Protein AF-A0A8W8N6Y6-F1 (afdb_monomer_lite)

Sequ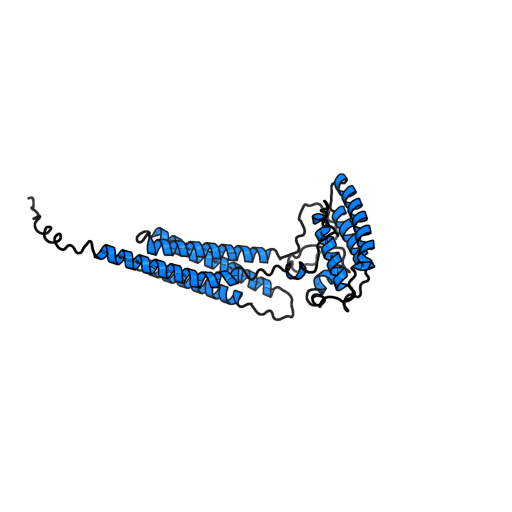ence (313 aa):
MRRKYDTSTLACFNHLGLNNELGVYSHRLYSQLFRAMVAILSIFTLPCLFPFIVVGQNCNEAIEGWVNGCSIPFGIDFFYKERFKLACNKHDHCYNCARHADFLKTRAFCDDQFKANMKKTCNQIQNPLIRGPCTMFAKLYFKAVHKLGVFFFEQKPPPYCSSTWRFQYYKRYSSAWESIVYCGNRHRKRLNHGRPYDVNSGTRADYMCIEDWFKAVQAMSILGFLVLIVAVVMTVLKLFVMKDNKPVLFAGIGTSFAGGIFILIAVAVYAAKMNDLPTNIDFDYHFAFAFSIIAMITAFAAGVVMLVGTMKE

InterPro domains:
  IPR004031 PMP-22/EMP/MP20/Claudin [PF00822] (210-305)
  IPR015141 Phospholipase A2, prokaryotic/fungal [PF09056] (69-149)
  IPR036444 Phospholipase A2 domain superfamily [G3DSA:1.20.90.10] (57-149)
  IPR036444 Phospholipase A2 domain superfamily [SSF48619] (59-149)

pLDDT: mean 70.67, std 19.6, range [29.89, 94.38]

Radius of gyration: 32.9 Å; chains: 1; bounding box: 100×45×94 Å

Organism: Magallana gigas (NCBI:txid29159)

Foldseek 3Di:
DDDDDDPDPPPPPPPPPPPVPVVVVVVVVLVVVVVVVVVVCCVVVVVLVVVLVPPPPPPCVVLCVQQVQLQDPPRDDDPCRVLLRVLSSQLSVCLQQCQQPVRVHDNVVSLVSSLVSQLVSLVPDPDPVSSVVSNVVSVVSSVVCSVCVVVVRDNDRDPVSDDDVPCVVPVVPPPDPDDPDDPDDDDDDDDDDDDDDDDDDDDDDPDDDPPVLLVVLSVLLVVLVVLLVVLVVLVVCCVRPNVPDPVSLVSSLVSLVVSLVSLVVSLVSVVVVVVVDPDPDDDDDDVSSVVSVVVSVVSVVVSVVSVVVVVVD

Secondary structure (DSSP, 8-state):
-PPPPP--SSSSSSS-TTTTHHHHHHHHHHHHHHHHHHHHHHHHHHHHHHHHHS----TTHHHHTT---SPPTT----TTHHHHHHHHHHHHHHHHHTTSTTT---HHHHHHHHHHHHHHHHHT---HHHHHHHHHHHHHHHHHHHHHTTTT--SS--GGGSSSSHHHHHHTTSS--S-----------------PPP-------------HHHHHHHHHHHHHHHHHHHHHHHHHHHHHT-TT-HHHHHHHHHHHHHHHHHHHHHHHHHHHHHHTS--SS--PPPHHHHHHHHHHHHHHHHHHHHHHHHH--

Structure (mmCIF, N/CA/C/O backbone):
data_AF-A0A8W8N6Y6-F1
#
_entry.id   AF-A0A8W8N6Y6-F1
#
loop_
_atom_site.group_PDB
_atom_site.id
_atom_site.type_symbol
_atom_site.label_atom_id
_atom_site.label_alt_id
_atom_site.label_comp_id
_atom_site.label_asym_id
_atom_site.label_entity_id
_atom_site.label_seq_id
_atom_site.pdbx_PDB_ins_code
_atom_site.Cartn_x
_atom_site.Cartn_y
_atom_site.Cartn_z
_atom_site.occupancy
_atom_site.B_iso_or_equiv
_atom_site.auth_seq_id
_atom_site.auth_comp_id
_atom_site.auth_asym_id
_atom_site.auth_atom_id
_atom_site.pdbx_PDB_model_num
ATOM 1 N N . MET A 1 1 ? -69.303 17.340 48.260 1.00 40.19 1 MET A N 1
ATOM 2 C CA . MET A 1 1 ? -68.422 16.700 49.263 1.00 40.19 1 MET A CA 1
ATOM 3 C C . MET A 1 1 ? -66.967 16.867 48.827 1.00 40.19 1 MET A C 1
ATOM 5 O O . MET A 1 1 ? -66.533 16.175 47.919 1.00 40.19 1 MET A O 1
ATOM 9 N N . ARG A 1 2 ? -66.244 17.846 49.391 1.00 36.16 2 ARG A N 1
ATOM 10 C CA . ARG A 1 2 ? -64.815 18.113 49.122 1.00 36.16 2 ARG A CA 1
ATOM 11 C C . ARG A 1 2 ? -63.993 17.575 50.293 1.00 36.16 2 ARG A C 1
ATOM 13 O O . ARG A 1 2 ? -64.204 18.020 51.416 1.00 36.16 2 ARG A O 1
ATOM 20 N N . ARG A 1 3 ? -63.080 16.636 50.034 1.00 49.34 3 ARG A N 1
ATOM 21 C CA . ARG A 1 3 ? -62.075 16.181 51.005 1.00 49.34 3 ARG A CA 1
ATOM 22 C C . ARG A 1 3 ? -60.871 17.127 50.949 1.00 49.34 3 ARG A C 1
ATOM 24 O O . ARG A 1 3 ? -60.269 17.279 49.890 1.00 49.34 3 ARG A O 1
ATOM 31 N N . LYS A 1 4 ? -60.572 17.778 52.078 1.00 49.28 4 LYS A N 1
ATOM 32 C CA . LYS A 1 4 ? -59.301 18.464 52.344 1.00 49.28 4 LYS A CA 1
ATOM 33 C C . LYS A 1 4 ? -58.211 17.399 52.505 1.00 49.28 4 LYS A C 1
ATOM 35 O O . LYS A 1 4 ? -58.431 16.433 53.229 1.00 49.28 4 LYS A O 1
ATOM 40 N N . TYR A 1 5 ? -57.078 17.580 51.834 1.00 48.28 5 TYR A N 1
ATOM 41 C CA . TYR A 1 5 ? -55.841 16.855 52.117 1.00 48.28 5 TYR A CA 1
ATOM 42 C C . TYR A 1 5 ? -54.918 17.791 52.900 1.00 48.28 5 TYR A C 1
ATOM 44 O O . TYR A 1 5 ? -54.699 18.927 52.477 1.00 48.28 5 TYR A O 1
ATOM 52 N N . ASP A 1 6 ? -54.437 17.317 54.048 1.00 44.56 6 ASP A N 1
ATOM 53 C CA . ASP A 1 6 ? -53.535 18.038 54.943 1.00 44.56 6 ASP A CA 1
ATOM 54 C C . ASP A 1 6 ? -52.125 18.147 54.350 1.00 44.56 6 ASP A C 1
ATOM 56 O O . ASP A 1 6 ? -51.424 17.161 54.126 1.00 44.56 6 ASP A O 1
ATOM 60 N N . THR A 1 7 ? -51.693 19.385 54.138 1.00 53.53 7 THR A N 1
ATOM 61 C CA . THR A 1 7 ? -50.336 19.804 53.772 1.00 53.53 7 THR A CA 1
ATOM 62 C C . THR A 1 7 ? -49.461 19.972 55.017 1.00 53.53 7 THR A C 1
ATOM 64 O O . THR A 1 7 ? -49.017 21.080 55.310 1.00 53.53 7 THR A O 1
ATOM 67 N N . SER A 1 8 ? -49.213 18.890 55.761 1.00 49.28 8 SER A N 1
ATOM 68 C CA . SER A 1 8 ? -48.434 18.967 57.017 1.00 49.28 8 SER A CA 1
ATOM 69 C C . SER A 1 8 ? -47.275 17.972 57.128 1.00 49.28 8 SER A C 1
ATOM 71 O O . SER A 1 8 ? -46.571 17.971 58.131 1.00 49.28 8 SER A O 1
ATOM 73 N N . THR A 1 9 ? -47.003 17.162 56.100 1.00 49.47 9 THR A N 1
ATOM 74 C CA . THR A 1 9 ? -45.910 16.162 56.137 1.00 49.47 9 THR A CA 1
ATOM 75 C C . THR A 1 9 ? -44.710 16.503 55.248 1.00 49.47 9 THR A C 1
ATOM 77 O O . THR A 1 9 ? -43.764 15.725 55.179 1.00 49.47 9 THR A O 1
ATOM 80 N N . LEU A 1 10 ? -44.698 17.672 54.594 1.00 47.66 10 LEU A N 1
ATOM 81 C CA . LEU A 1 10 ? -43.626 18.077 53.669 1.00 47.66 10 LEU A CA 1
ATOM 82 C C . LEU A 1 10 ? -42.589 19.050 54.268 1.00 47.66 10 LEU A C 1
ATOM 84 O O . LEU A 1 10 ? -41.820 19.653 53.527 1.00 47.66 10 LEU A O 1
ATOM 88 N N . ALA A 1 11 ? -42.559 19.225 55.594 1.00 48.31 11 ALA A N 1
ATOM 89 C CA . ALA A 1 11 ? -41.709 20.225 56.258 1.00 48.31 11 ALA A CA 1
ATOM 90 C C . ALA A 1 11 ? -40.536 19.649 57.083 1.00 48.31 11 ALA A C 1
ATOM 92 O O . ALA A 1 11 ? -39.797 20.416 57.690 1.00 48.31 11 ALA A O 1
ATOM 93 N N . CYS A 1 12 ? -40.314 18.328 57.099 1.00 42.25 12 CYS A N 1
ATOM 94 C CA . CYS A 1 12 ? -39.231 17.708 57.889 1.00 42.25 12 CYS A CA 1
ATOM 95 C C . CYS A 1 12 ? -38.023 17.205 57.079 1.00 42.25 12 CYS A C 1
ATOM 97 O O . CYS A 1 12 ? -37.151 16.555 57.644 1.00 42.25 12 CYS A O 1
ATOM 99 N N . PHE A 1 13 ? -37.917 17.524 55.785 1.00 44.78 13 PHE A N 1
ATOM 100 C CA . PHE A 1 13 ? -36.797 17.062 54.945 1.00 44.78 13 PHE A CA 1
ATOM 101 C C . PHE A 1 13 ? -35.834 18.162 54.469 1.00 44.78 13 PHE A C 1
ATOM 103 O O . PHE A 1 13 ? -34.974 17.894 53.638 1.00 44.78 13 PHE A O 1
ATOM 110 N N . ASN A 1 14 ? -35.929 19.383 55.009 1.00 44.84 14 ASN A N 1
ATOM 111 C CA . ASN A 1 14 ? -35.091 20.519 54.589 1.00 44.84 14 ASN A CA 1
ATOM 112 C C . ASN A 1 14 ? -34.005 20.940 55.598 1.00 44.84 14 ASN A C 1
ATOM 114 O O . ASN A 1 14 ? -33.385 21.980 55.402 1.00 44.84 14 ASN A O 1
ATOM 118 N N . HIS A 1 15 ? -33.738 20.160 56.654 1.00 45.19 15 HIS A N 1
ATOM 119 C CA . HIS A 1 15 ? -32.805 20.578 57.717 1.00 45.19 15 HIS A CA 1
ATOM 120 C C . HIS A 1 15 ? -31.549 19.711 57.905 1.00 45.19 15 HIS A C 1
ATOM 122 O O . HIS A 1 15 ? -30.744 19.982 58.794 1.00 45.19 15 HIS A O 1
ATOM 128 N N . LEU A 1 16 ? -31.331 18.713 57.046 1.00 45.78 16 LEU A N 1
ATOM 129 C CA . LEU A 1 16 ? -30.072 17.970 56.987 1.00 45.78 16 LEU A CA 1
ATOM 130 C C . LEU A 1 16 ? -29.284 18.472 55.776 1.00 45.78 16 LEU A C 1
ATOM 132 O O . LEU A 1 16 ? -29.557 18.079 54.645 1.00 45.78 16 LEU A O 1
ATOM 136 N N . GLY A 1 17 ? -28.320 19.365 56.013 1.00 47.69 17 GLY A N 1
ATOM 137 C CA . GLY A 1 17 ? -27.377 19.912 55.026 1.00 47.69 17 GLY A CA 1
ATOM 138 C C . GLY A 1 17 ? -26.407 18.877 54.435 1.00 47.69 17 GLY A C 1
ATOM 139 O O . GLY A 1 17 ? -25.219 19.139 54.320 1.00 47.69 17 GLY A O 1
ATOM 140 N N . LEU A 1 18 ? -26.907 17.697 54.069 1.00 49.12 18 LEU A N 1
ATOM 141 C CA . LEU A 1 18 ? -26.171 16.574 53.485 1.00 49.12 18 LEU A CA 1
ATOM 142 C C . LEU A 1 18 ? -26.185 16.578 51.947 1.00 49.12 18 LEU A C 1
ATOM 144 O O . LEU A 1 18 ? -25.427 15.838 51.326 1.00 49.12 18 LEU A O 1
ATOM 148 N N . ASN A 1 19 ? -26.986 17.438 51.311 1.00 47.91 19 ASN A N 1
ATOM 149 C CA . ASN A 1 19 ? -27.121 17.450 49.849 1.00 47.91 19 ASN A CA 1
ATOM 150 C C . ASN A 1 19 ? -25.963 18.154 49.114 1.00 47.91 19 ASN A C 1
ATOM 152 O O . ASN A 1 19 ? -25.763 17.899 47.929 1.00 47.91 19 ASN A O 1
ATOM 156 N N . ASN A 1 20 ? -25.163 18.985 49.795 1.00 48.94 20 ASN A N 1
ATOM 157 C CA . ASN A 1 20 ? -24.062 19.718 49.151 1.00 48.94 20 ASN A CA 1
ATOM 158 C C . ASN A 1 20 ? -22.704 18.996 49.223 1.00 48.94 20 ASN A C 1
ATOM 160 O O . ASN A 1 20 ? -21.854 19.219 48.366 1.00 48.94 20 ASN A O 1
ATOM 164 N N . GLU A 1 21 ? -22.496 18.090 50.182 1.00 45.91 21 GLU A N 1
ATOM 165 C CA . GLU A 1 21 ? -21.211 17.384 50.340 1.00 45.91 21 GLU A CA 1
ATOM 166 C C . GLU A 1 21 ? -21.103 16.131 49.450 1.00 45.91 21 GLU A C 1
ATOM 168 O O . GLU A 1 21 ? -20.031 15.820 48.923 1.00 45.91 21 GLU A O 1
ATOM 173 N N . LEU A 1 22 ? -22.224 15.450 49.182 1.00 47.88 22 LEU A N 1
ATOM 174 C CA . LEU A 1 22 ? -22.277 14.284 48.287 1.00 47.88 22 LEU A CA 1
ATOM 175 C C . LEU A 1 22 ? -21.961 14.638 46.820 1.00 47.88 22 LEU A C 1
ATOM 177 O O . LEU A 1 22 ? -21.329 13.848 46.113 1.00 47.88 22 LEU A O 1
ATOM 181 N N . GLY A 1 23 ? -22.318 15.846 46.369 1.00 50.91 23 GLY A N 1
ATOM 182 C CA . GLY A 1 23 ? -22.003 16.323 45.016 1.00 50.91 23 GLY A CA 1
ATOM 183 C C . GLY A 1 23 ? -20.504 16.559 44.782 1.00 50.91 23 GLY A C 1
ATOM 184 O O . GLY A 1 23 ? -19.982 16.257 43.707 1.00 50.91 23 GLY A O 1
ATOM 185 N N . VAL A 1 24 ? -19.782 17.032 45.803 1.00 55.38 24 VAL A N 1
ATOM 186 C CA . VAL A 1 24 ? -18.348 17.364 45.704 1.00 55.38 24 VAL A CA 1
ATOM 187 C C . VAL A 1 24 ? -17.474 16.104 45.706 1.00 55.38 24 VAL A C 1
ATOM 189 O O . VAL A 1 24 ? -16.508 16.020 44.938 1.00 55.38 24 VAL A O 1
ATOM 192 N N . TYR A 1 25 ? -17.838 15.086 46.494 1.00 51.62 25 TYR A N 1
ATOM 193 C CA . TYR A 1 25 ? -17.157 13.786 46.477 1.00 51.62 25 TYR A CA 1
ATOM 194 C C . TYR A 1 25 ? -17.367 13.034 45.160 1.00 51.62 25 TYR A C 1
ATOM 196 O O . TYR A 1 25 ? -16.405 12.488 44.611 1.00 51.62 25 TYR A O 1
ATOM 204 N N . SER A 1 26 ? -18.582 13.081 44.603 1.00 55.56 26 SER A N 1
ATOM 205 C CA . SER A 1 26 ? -18.872 12.500 43.289 1.00 55.56 26 SER A CA 1
ATOM 206 C C . SER A 1 26 ? -17.988 13.120 42.205 1.00 55.56 26 SER A C 1
ATOM 208 O O . SER A 1 26 ? -17.377 12.394 41.431 1.00 55.56 26 SER A O 1
ATOM 210 N N . HIS A 1 27 ? -17.828 14.447 42.183 1.00 58.56 27 HIS A N 1
ATOM 211 C CA . HIS A 1 27 ? -17.051 15.132 41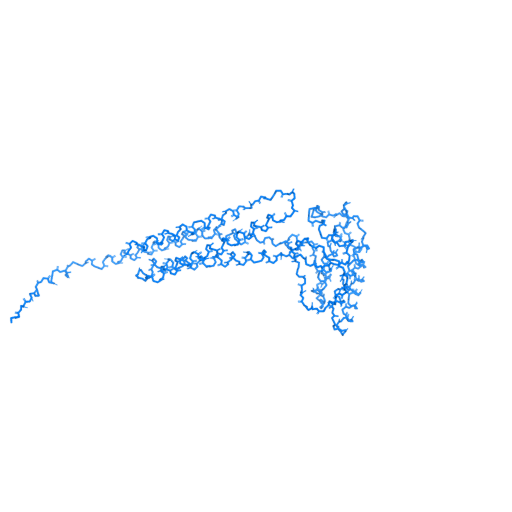.144 1.00 58.56 27 HIS A CA 1
ATOM 212 C C . HIS A 1 27 ? -15.538 14.834 41.205 1.00 58.56 27 HIS A C 1
ATOM 214 O O . HIS A 1 27 ? -14.891 14.660 40.168 1.00 58.56 27 HIS A O 1
ATOM 220 N N . ARG A 1 28 ? -14.947 14.728 42.408 1.00 63.91 28 ARG A N 1
ATOM 221 C CA . ARG A 1 28 ? -13.525 14.351 42.559 1.00 63.91 28 ARG A CA 1
ATOM 222 C C . ARG A 1 28 ? -13.267 12.896 42.190 1.00 63.91 28 ARG A C 1
ATOM 224 O O . ARG A 1 28 ? -12.280 12.624 41.509 1.00 63.91 28 ARG A O 1
ATOM 231 N N . LEU A 1 29 ? -14.151 11.983 42.590 1.00 64.94 29 LEU A N 1
ATOM 232 C CA . LEU A 1 29 ? -14.036 10.571 42.231 1.00 64.94 29 LEU A CA 1
ATOM 233 C C . LEU A 1 29 ? -14.184 10.377 40.714 1.00 64.94 29 LEU A C 1
ATOM 235 O O . LEU A 1 29 ? -13.424 9.626 40.107 1.00 64.94 29 LEU A O 1
ATOM 239 N N . TYR A 1 30 ? -15.087 11.134 40.087 1.00 61.78 30 TYR A N 1
ATOM 240 C CA . TYR A 1 30 ? -15.292 11.128 38.640 1.00 61.78 30 TYR A CA 1
ATOM 241 C C . TYR A 1 30 ? -14.079 11.637 37.863 1.00 61.78 30 TYR A C 1
ATOM 243 O O . TYR A 1 30 ? -13.664 11.023 36.885 1.00 61.78 30 TYR A O 1
ATOM 251 N N . SER A 1 31 ? -13.462 12.725 38.328 1.00 71.69 31 SER A N 1
ATOM 252 C CA . SER A 1 31 ? -12.242 13.277 37.729 1.00 71.69 31 SER A CA 1
ATOM 253 C C . SER A 1 31 ? -11.064 12.298 37.813 1.00 71.69 31 SER A C 1
ATOM 255 O O . SER A 1 31 ? -10.320 12.132 36.845 1.00 71.69 31 SER A O 1
ATOM 257 N N . GLN A 1 32 ? -10.924 11.588 38.938 1.00 71.12 32 GLN A N 1
ATOM 258 C CA . GLN A 1 32 ? -9.884 10.570 39.113 1.00 71.12 32 GLN A CA 1
ATOM 259 C C . GLN A 1 32 ? -10.133 9.333 38.236 1.00 71.12 32 GLN A C 1
ATOM 261 O O . GLN A 1 32 ? -9.208 8.854 37.583 1.00 71.12 32 GLN A O 1
ATOM 266 N N . LEU A 1 33 ? -11.380 8.859 38.145 1.00 67.69 33 LEU A N 1
ATOM 267 C CA . LEU A 1 33 ? -11.753 7.741 37.271 1.00 67.69 33 LEU A CA 1
ATOM 268 C C . LEU A 1 33 ? -11.618 8.092 35.785 1.00 67.69 33 LEU A C 1
ATOM 270 O O . LEU A 1 33 ? -11.141 7.269 35.009 1.00 67.69 33 LEU A O 1
ATOM 274 N N . PHE A 1 34 ? -11.958 9.320 35.389 1.00 67.25 34 PHE A N 1
ATOM 275 C CA . PHE A 1 34 ? -11.765 9.810 34.025 1.00 67.25 34 PHE A CA 1
ATOM 276 C C . PHE A 1 34 ? -10.278 9.860 33.655 1.00 67.25 34 PHE A C 1
ATOM 278 O O . PHE A 1 34 ? -9.886 9.364 32.602 1.00 67.25 34 PHE A O 1
ATOM 285 N N . ARG A 1 35 ? -9.422 10.376 34.548 1.00 71.00 35 ARG A N 1
ATOM 286 C CA . ARG A 1 35 ? -7.962 10.373 34.351 1.00 71.00 35 ARG A CA 1
ATOM 287 C C . ARG A 1 35 ? -7.391 8.958 34.277 1.00 71.00 35 ARG A C 1
ATOM 289 O O . ARG A 1 35 ? -6.565 8.696 33.408 1.00 71.00 35 ARG A O 1
ATOM 296 N N . ALA A 1 36 ? -7.861 8.043 35.126 1.00 67.88 36 ALA A N 1
ATOM 297 C CA . ALA A 1 36 ? -7.450 6.642 35.097 1.00 67.88 36 ALA A CA 1
ATOM 298 C C . ALA A 1 36 ? -7.905 5.935 33.810 1.00 67.88 36 ALA A C 1
ATOM 300 O O . ALA A 1 36 ? -7.112 5.233 33.196 1.00 67.88 36 ALA A O 1
ATOM 301 N N . MET A 1 37 ? -9.136 6.160 33.343 1.00 63.41 37 MET A N 1
ATOM 302 C CA . MET A 1 37 ? -9.628 5.586 32.085 1.00 63.41 37 MET A CA 1
ATOM 303 C C . MET A 1 37 ? -8.924 6.158 30.858 1.00 63.41 37 MET A C 1
ATOM 305 O O . MET A 1 37 ? -8.601 5.387 29.964 1.00 63.41 37 MET A O 1
ATOM 309 N N . VAL A 1 38 ? -8.655 7.467 30.801 1.00 66.62 38 VAL A N 1
ATOM 310 C CA . VAL A 1 38 ? -7.872 8.075 29.709 1.00 66.62 38 VAL A CA 1
ATOM 311 C C . VAL A 1 38 ? -6.443 7.531 29.712 1.00 66.62 38 VAL A C 1
ATOM 313 O O . VAL A 1 38 ? -5.916 7.206 28.650 1.00 66.62 38 VAL A O 1
ATOM 316 N N . ALA A 1 39 ? -5.843 7.343 30.891 1.00 64.00 39 ALA A N 1
ATOM 317 C CA . ALA A 1 39 ? -4.547 6.688 31.020 1.00 64.00 39 ALA A CA 1
ATOM 318 C C . ALA A 1 39 ? -4.603 5.227 30.536 1.00 64.00 39 ALA A C 1
ATOM 320 O O . ALA A 1 39 ? -3.786 4.839 29.710 1.00 64.00 39 ALA A O 1
ATOM 321 N N . ILE A 1 40 ? -5.603 4.439 30.938 1.00 64.56 40 ILE A N 1
ATOM 322 C CA . ILE A 1 40 ? -5.783 3.045 30.493 1.00 64.56 40 ILE A CA 1
ATOM 323 C C . ILE A 1 40 ? -6.030 2.979 28.976 1.00 64.56 40 ILE A C 1
ATOM 325 O O . ILE A 1 40 ? -5.355 2.224 28.284 1.00 64.56 40 ILE A O 1
ATOM 329 N N . LEU A 1 41 ? -6.915 3.813 28.423 1.00 58.72 41 LEU A N 1
ATOM 330 C CA . LEU A 1 41 ? -7.133 3.926 26.977 1.00 58.72 41 LEU A CA 1
ATOM 331 C C . LEU A 1 41 ? -5.843 4.302 26.252 1.00 58.72 41 LEU A C 1
ATOM 333 O O . LEU A 1 41 ? -5.548 3.686 25.238 1.00 58.72 41 LEU A O 1
ATOM 337 N N . SER A 1 42 ? -5.036 5.230 26.770 1.00 59.94 42 SER A N 1
ATOM 338 C CA . SER A 1 42 ? -3.738 5.568 26.171 1.00 59.94 42 SER A CA 1
ATOM 339 C C . SER A 1 42 ? -2.736 4.408 26.247 1.00 59.94 42 SER A C 1
ATOM 341 O O . SER A 1 42 ? -2.067 4.125 25.259 1.00 59.94 42 SER A O 1
ATOM 343 N N . ILE A 1 43 ? -2.707 3.662 27.356 1.00 63.22 43 ILE A N 1
ATOM 344 C CA . ILE A 1 43 ? -1.823 2.506 27.561 1.00 63.22 43 ILE A CA 1
ATOM 345 C C . ILE A 1 43 ? -2.216 1.323 26.664 1.00 63.22 43 ILE A C 1
ATOM 347 O O . ILE A 1 43 ? -1.333 0.587 26.245 1.00 63.22 43 ILE A O 1
ATOM 351 N N . PHE A 1 44 ? -3.499 1.140 26.329 1.00 57.41 44 PHE A N 1
ATOM 352 C CA . PHE A 1 44 ? -3.960 0.049 25.455 1.00 57.41 44 PHE A CA 1
ATOM 353 C C . PHE A 1 44 ? -4.061 0.437 23.970 1.00 57.41 44 PHE A C 1
ATOM 355 O O . PHE A 1 44 ? -3.843 -0.412 23.105 1.00 57.41 44 PHE A O 1
ATOM 362 N N . THR A 1 45 ? -4.341 1.703 23.640 1.00 56.31 45 THR A N 1
ATOM 363 C CA . THR A 1 45 ? -4.416 2.168 22.241 1.00 56.31 45 THR A CA 1
ATOM 364 C C . THR A 1 45 ? -3.045 2.443 21.633 1.00 56.31 45 THR A C 1
ATOM 366 O O . THR A 1 45 ? -2.851 2.120 20.465 1.00 56.31 45 THR A O 1
ATOM 369 N N . LEU A 1 46 ? -2.070 2.954 22.395 1.00 54.19 46 LEU A N 1
ATOM 370 C CA . LEU A 1 46 ? -0.727 3.245 21.870 1.00 54.19 46 LEU A CA 1
ATOM 371 C C . LEU A 1 46 ? 0.042 1.992 21.397 1.00 54.19 46 LEU A C 1
ATOM 373 O O . LEU A 1 46 ? 0.603 2.047 20.303 1.00 54.19 46 LEU A O 1
ATOM 377 N N . PRO A 1 47 ? 0.032 0.846 22.111 1.00 55.19 47 PRO A N 1
ATOM 378 C CA . PRO A 1 47 ? 0.674 -0.376 21.633 1.00 55.19 47 PRO A CA 1
ATOM 379 C C . PRO A 1 47 ? -0.143 -1.122 20.572 1.00 55.19 47 PRO A C 1
ATOM 381 O O . PRO A 1 47 ? 0.449 -1.880 19.817 1.00 55.19 47 PRO A O 1
ATOM 384 N N . CYS A 1 48 ? -1.468 -0.925 20.480 1.00 51.09 48 CYS A N 1
ATOM 385 C CA . CYS A 1 48 ? -2.308 -1.557 19.446 1.00 51.09 48 CYS A CA 1
ATOM 386 C C . CYS A 1 48 ? -2.344 -0.769 18.124 1.00 51.09 48 CYS A C 1
ATOM 388 O O . CYS A 1 48 ? -2.502 -1.365 17.060 1.00 51.09 48 CYS A O 1
ATOM 390 N N . LEU A 1 49 ? -2.152 0.554 18.165 1.00 50.38 49 LEU A N 1
ATOM 391 C CA . LEU A 1 49 ? -1.950 1.395 16.978 1.00 50.38 49 LEU A CA 1
ATOM 392 C C . LEU A 1 49 ? -0.578 1.165 16.331 1.00 50.38 49 LEU A C 1
ATOM 394 O O . LEU A 1 49 ? -0.444 1.277 15.113 1.00 50.38 49 LEU A O 1
ATOM 398 N N . PHE A 1 50 ? 0.432 0.809 17.130 1.00 48.38 50 PHE A N 1
ATOM 399 C CA . PHE A 1 50 ? 1.801 0.611 16.655 1.00 48.38 50 PHE A CA 1
ATOM 400 C C . PHE A 1 50 ? 1.959 -0.521 15.614 1.00 48.38 50 PHE A C 1
ATOM 402 O O . PHE A 1 50 ? 2.601 -0.278 14.594 1.00 48.38 50 PHE A O 1
ATOM 409 N N . PRO A 1 51 ? 1.350 -1.718 15.755 1.00 50.19 51 PRO A N 1
ATOM 410 C CA . PRO A 1 51 ? 1.439 -2.755 14.726 1.00 50.19 51 PRO A CA 1
ATOM 411 C C . PRO A 1 51 ? 0.535 -2.497 13.511 1.00 50.19 51 PRO A C 1
ATOM 413 O O . PRO A 1 51 ? 0.827 -3.018 12.439 1.00 50.19 51 PRO A O 1
ATOM 416 N N . PHE A 1 52 ? -0.527 -1.684 13.623 1.00 48.28 52 PHE A N 1
ATOM 417 C CA . PHE A 1 52 ? -1.387 -1.361 12.471 1.00 48.28 52 PHE A CA 1
ATOM 418 C C . PHE A 1 52 ? -0.752 -0.352 11.506 1.00 48.28 52 PHE A C 1
ATOM 420 O O . PHE A 1 52 ? -1.042 -0.388 10.311 1.00 48.28 52 PHE A O 1
ATOM 427 N N . ILE A 1 53 ? 0.143 0.515 11.991 1.00 48.91 53 ILE A N 1
ATOM 428 C CA . ILE A 1 53 ? 0.936 1.404 11.126 1.00 48.91 53 ILE A CA 1
ATOM 429 C C . ILE A 1 53 ? 2.129 0.645 10.508 1.00 48.91 53 ILE A C 1
ATOM 431 O O . ILE A 1 53 ? 2.606 1.016 9.439 1.00 48.91 53 ILE A O 1
ATOM 435 N N . VAL A 1 54 ? 2.565 -0.468 11.112 1.00 44.94 54 VAL A N 1
ATOM 436 C CA . VAL A 1 54 ? 3.764 -1.216 10.699 1.00 44.94 54 VAL A CA 1
ATOM 437 C C . VAL A 1 54 ? 3.421 -2.610 10.160 1.00 44.94 54 VAL A C 1
ATOM 439 O O . VAL A 1 54 ? 3.977 -3.589 10.620 1.00 44.94 54 VAL A O 1
ATOM 442 N N . VAL A 1 55 ? 2.537 -2.730 9.163 1.00 45.84 55 VAL A N 1
ATOM 443 C CA . VAL A 1 55 ? 2.666 -3.769 8.108 1.00 45.84 55 VAL A CA 1
ATOM 444 C C . VAL A 1 55 ? 2.049 -3.247 6.807 1.00 45.84 55 VAL A C 1
ATOM 446 O O . VAL A 1 55 ? 1.147 -3.820 6.205 1.00 45.84 55 VAL A O 1
ATOM 449 N N . GLY A 1 56 ? 2.546 -2.105 6.363 1.00 38.69 56 GLY A N 1
ATOM 450 C CA . GLY A 1 56 ? 2.617 -1.803 4.946 1.00 38.69 56 GLY A CA 1
ATOM 451 C C . GLY A 1 56 ? 4.086 -1.679 4.603 1.00 38.69 56 GLY A C 1
ATOM 452 O O . GLY A 1 56 ? 4.523 -0.577 4.299 1.00 38.69 56 GLY A O 1
ATOM 453 N N . GLN A 1 57 ? 4.866 -2.766 4.703 1.00 40.56 57 GLN A N 1
ATOM 454 C CA . GLN A 1 57 ? 6.139 -2.805 3.986 1.00 40.56 57 GLN A CA 1
ATOM 455 C C . GLN A 1 57 ? 5.774 -2.706 2.510 1.00 40.56 57 GLN A C 1
ATOM 457 O O . GLN A 1 57 ? 5.473 -3.694 1.839 1.00 40.56 57 GLN A O 1
ATOM 462 N N . ASN A 1 58 ? 5.708 -1.469 2.026 1.00 40.22 58 ASN A N 1
ATOM 463 C CA . ASN A 1 58 ? 5.633 -1.188 0.618 1.00 40.22 58 ASN A CA 1
ATOM 464 C C . ASN A 1 58 ? 6.814 -1.937 0.014 1.00 40.22 58 ASN A C 1
ATOM 466 O O . ASN A 1 58 ? 7.961 -1.692 0.384 1.00 40.22 58 ASN A O 1
ATOM 470 N N . CYS A 1 59 ? 6.552 -2.818 -0.949 1.00 42.97 59 CYS A N 1
ATOM 471 C CA . CYS A 1 59 ? 7.593 -3.515 -1.707 1.00 42.97 59 CYS A CA 1
ATOM 472 C C . CYS A 1 59 ? 8.575 -2.551 -2.415 1.00 42.97 59 CYS A C 1
ATOM 474 O O . CYS A 1 59 ? 9.513 -2.994 -3.068 1.00 42.97 59 CYS A O 1
ATOM 476 N N . ASN A 1 60 ? 8.352 -1.239 -2.294 1.00 45.66 60 ASN A N 1
ATOM 477 C CA . ASN A 1 60 ? 9.203 -0.169 -2.778 1.00 45.66 60 ASN A CA 1
ATOM 478 C C . ASN A 1 60 ? 10.377 0.145 -1.837 1.00 45.66 60 ASN A C 1
ATOM 480 O O . ASN A 1 60 ? 11.428 0.509 -2.348 1.00 45.66 60 ASN A O 1
ATOM 484 N N . GLU A 1 61 ? 10.279 -0.044 -0.515 1.00 42.44 61 GLU A N 1
ATOM 485 C CA . GLU A 1 61 ? 11.369 0.367 0.398 1.00 42.44 61 GLU A CA 1
ATOM 486 C C . GLU A 1 61 ? 12.638 -0.480 0.224 1.00 42.44 61 GLU A C 1
ATOM 488 O O . GLU A 1 61 ? 13.749 0.040 0.267 1.00 42.44 61 GLU A O 1
ATOM 493 N N . ALA A 1 62 ? 12.500 -1.774 -0.088 1.00 44.72 62 ALA A N 1
ATOM 494 C CA . ALA A 1 62 ? 13.653 -2.619 -0.412 1.00 44.72 62 ALA A CA 1
ATOM 495 C C . ALA A 1 62 ? 14.278 -2.298 -1.788 1.00 44.72 62 ALA A C 1
ATOM 497 O O . ALA A 1 62 ? 15.388 -2.745 -2.076 1.00 44.72 62 ALA A O 1
ATOM 498 N N . ILE A 1 63 ? 13.581 -1.541 -2.645 1.00 50.84 63 ILE A N 1
ATOM 499 C CA . ILE A 1 63 ? 14.014 -1.183 -4.006 1.00 50.84 63 ILE A CA 1
ATOM 500 C C . ILE A 1 63 ? 14.555 0.258 -4.058 1.00 50.84 63 ILE A C 1
ATOM 502 O O . ILE A 1 63 ? 15.459 0.530 -4.848 1.00 50.84 63 ILE A O 1
ATOM 506 N N . GLU A 1 64 ? 14.067 1.162 -3.202 1.00 49.28 64 GLU A N 1
ATOM 507 C CA . GLU A 1 64 ? 14.418 2.593 -3.203 1.00 49.28 64 GLU A CA 1
ATOM 508 C C . GLU A 1 64 ? 15.907 2.871 -2.958 1.00 49.28 64 GLU A C 1
ATOM 510 O O . GLU A 1 64 ? 16.433 3.845 -3.487 1.00 49.28 64 GLU A O 1
ATOM 515 N N . GLY A 1 65 ? 16.619 1.992 -2.247 1.00 56.06 65 GLY A N 1
ATOM 516 C CA . GLY A 1 65 ? 18.071 2.120 -2.061 1.00 56.06 65 GLY A CA 1
ATOM 517 C C . GLY A 1 65 ? 18.926 1.664 -3.252 1.00 56.06 65 GLY A C 1
ATOM 518 O O . GLY A 1 65 ? 20.121 1.943 -3.282 1.00 56.06 65 GLY A O 1
ATOM 519 N N . TRP A 1 66 ? 18.348 0.943 -4.219 1.00 58.78 66 TRP A N 1
ATOM 520 C CA . TRP A 1 66 ? 19.101 0.242 -5.276 1.00 58.78 66 TRP A CA 1
ATOM 521 C C . TRP A 1 66 ? 18.681 0.617 -6.694 1.00 58.78 66 TRP A C 1
ATOM 523 O O . TRP A 1 66 ? 19.314 0.198 -7.667 1.00 58.78 66 TRP A O 1
ATOM 533 N N . VAL A 1 67 ? 17.605 1.386 -6.812 1.00 67.38 67 VAL A N 1
ATOM 534 C CA . VAL A 1 67 ? 17.098 1.921 -8.065 1.00 67.38 67 VAL A CA 1
ATOM 535 C C . VAL A 1 67 ? 17.061 3.430 -7.920 1.00 67.38 67 VAL A C 1
ATOM 537 O O . VAL A 1 67 ? 16.213 3.982 -7.225 1.00 67.38 67 VAL A O 1
ATOM 540 N N . ASN A 1 68 ? 17.983 4.104 -8.600 1.00 67.75 68 ASN A N 1
ATOM 541 C CA . ASN A 1 68 ? 18.165 5.544 -8.457 1.00 67.75 68 ASN A CA 1
ATOM 542 C C . ASN A 1 68 ? 17.177 6.339 -9.316 1.00 67.75 68 ASN A C 1
ATOM 544 O O . ASN A 1 68 ? 17.204 7.566 -9.291 1.00 67.75 68 ASN A O 1
ATOM 548 N N . GLY A 1 69 ? 16.318 5.670 -10.091 1.00 66.75 69 GLY A N 1
ATOM 549 C CA . GLY A 1 69 ? 15.176 6.273 -10.771 1.00 66.75 69 GLY A CA 1
ATOM 550 C C . GLY A 1 69 ? 15.556 7.448 -11.666 1.00 66.75 69 GLY A C 1
ATOM 551 O O . GLY A 1 69 ? 15.420 8.600 -11.278 1.00 66.75 69 GLY A O 1
ATOM 552 N N . CYS A 1 70 ? 16.0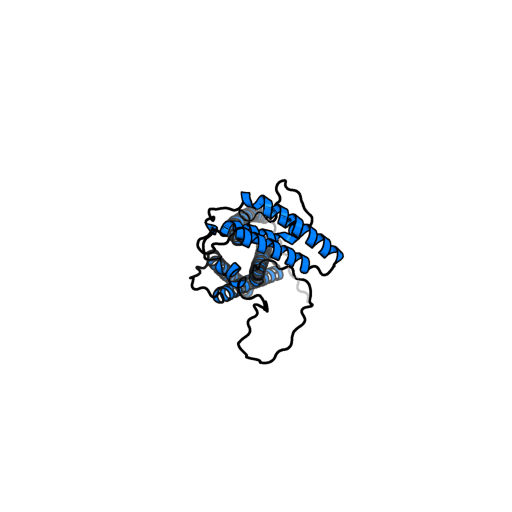21 7.168 -12.886 1.00 76.25 70 CYS A N 1
ATOM 553 C CA . CYS A 1 70 ? 16.444 8.163 -13.890 1.00 76.25 70 CYS A CA 1
ATOM 554 C C . CYS A 1 70 ? 17.316 9.319 -13.351 1.00 76.25 70 CYS A C 1
ATOM 556 O O . CYS A 1 70 ? 17.318 10.410 -13.933 1.00 76.25 70 CYS A O 1
ATOM 558 N N . SER A 1 71 ? 18.026 9.133 -12.237 1.00 72.50 71 SER A N 1
ATOM 559 C CA . SER A 1 71 ? 18.826 10.204 -11.653 1.00 72.50 71 SER A CA 1
ATOM 560 C C . SER A 1 71 ? 20.016 10.503 -12.554 1.00 72.50 71 SER A C 1
ATOM 562 O O . SER A 1 71 ? 20.802 9.623 -12.895 1.00 72.50 71 SER A O 1
ATOM 564 N N . ILE A 1 72 ? 20.120 11.762 -12.974 1.00 67.25 72 ILE A N 1
ATOM 565 C CA . ILE A 1 72 ? 21.264 12.268 -13.728 1.00 67.25 72 ILE A CA 1
ATOM 566 C C . ILE A 1 72 ? 22.285 12.777 -12.704 1.00 67.25 72 ILE A C 1
ATOM 568 O O . ILE A 1 72 ? 21.877 13.415 -11.723 1.00 67.25 72 ILE A O 1
ATOM 572 N N . PRO A 1 73 ? 23.597 12.556 -12.908 1.00 56.03 73 PRO A N 1
ATOM 573 C CA . PRO A 1 73 ? 24.606 13.304 -12.165 1.00 56.03 73 PRO A CA 1
ATOM 574 C C . PRO A 1 73 ? 24.297 14.813 -12.231 1.00 56.03 73 PRO A C 1
ATOM 576 O O . PRO A 1 73 ? 23.831 15.306 -13.256 1.00 56.03 73 PRO A O 1
ATOM 579 N N . PHE A 1 74 ? 24.535 15.536 -11.132 1.00 56.09 74 PHE A N 1
ATOM 580 C CA . PHE A 1 74 ? 24.258 16.978 -10.966 1.00 56.09 74 PHE A CA 1
ATOM 581 C C . PHE A 1 74 ? 22.798 17.391 -10.721 1.00 56.09 74 PHE A C 1
ATOM 583 O O . PHE A 1 74 ? 22.515 18.585 -10.692 1.00 56.09 74 PHE A O 1
ATOM 590 N N . GLY A 1 75 ? 21.870 16.450 -10.503 1.00 60.41 75 GLY A N 1
ATOM 591 C CA . GLY A 1 75 ? 20.529 16.776 -9.989 1.00 60.41 75 GLY A CA 1
ATOM 592 C C . GLY A 1 75 ? 19.676 17.649 -10.917 1.00 60.41 75 GLY A C 1
ATOM 593 O O . GLY A 1 75 ? 18.723 18.277 -10.466 1.00 60.41 75 GLY A O 1
ATOM 594 N N . ILE A 1 76 ? 20.014 17.697 -12.206 1.00 68.19 76 ILE A N 1
ATOM 595 C CA . ILE A 1 76 ? 19.294 18.498 -13.194 1.00 68.19 76 ILE A CA 1
ATOM 596 C C . ILE A 1 76 ? 17.924 17.858 -13.416 1.00 68.19 76 ILE A C 1
ATOM 598 O O . ILE A 1 76 ? 17.829 16.716 -13.879 1.00 68.19 76 ILE A O 1
ATOM 602 N N . ASP A 1 77 ? 16.864 18.591 -13.083 1.00 64.25 77 ASP A N 1
ATOM 603 C CA . ASP A 1 77 ? 15.508 18.148 -13.365 1.00 64.25 77 ASP A CA 1
ATOM 604 C C . ASP A 1 77 ? 15.234 18.256 -14.868 1.00 64.25 77 ASP A C 1
ATOM 606 O O . ASP A 1 77 ? 15.500 19.279 -15.503 1.00 64.25 77 ASP A O 1
ATOM 610 N N . PHE A 1 78 ? 14.742 17.173 -15.463 1.00 72.06 78 PHE A N 1
ATOM 611 C CA . PHE A 1 78 ? 14.438 17.124 -16.887 1.00 72.06 78 PHE A CA 1
ATOM 612 C C . PHE A 1 78 ? 12.991 16.689 -17.083 1.00 72.06 78 PHE A C 1
ATOM 614 O O . PHE A 1 78 ? 12.523 15.723 -16.485 1.00 72.06 78 PHE A O 1
ATOM 621 N N . PHE A 1 79 ? 12.292 17.362 -17.996 1.00 77.25 79 PHE A N 1
ATOM 622 C CA . PHE A 1 79 ? 10.839 17.261 -18.194 1.00 77.25 79 PHE A CA 1
ATOM 623 C C . PHE A 1 79 ? 10.284 15.849 -18.468 1.00 77.25 79 PHE A C 1
ATOM 625 O O . PHE A 1 79 ? 9.077 15.634 -18.401 1.00 77.25 79 PHE A O 1
ATOM 632 N N . TYR A 1 80 ? 11.139 14.872 -18.785 1.00 76.56 80 TYR A N 1
ATOM 633 C CA . TYR A 1 80 ? 10.742 13.489 -19.064 1.00 76.56 80 TYR A CA 1
ATOM 634 C C . TYR A 1 80 ? 11.118 12.494 -17.957 1.00 76.56 80 TYR A C 1
ATOM 636 O O . TYR A 1 80 ? 10.923 11.292 -18.150 1.00 76.56 80 TYR A O 1
ATOM 644 N N . LYS A 1 81 ? 11.619 12.960 -16.805 1.00 79.56 81 LYS A N 1
ATOM 645 C CA . LYS A 1 81 ? 12.084 12.108 -15.700 1.00 79.56 81 LYS A CA 1
ATOM 646 C C . LYS A 1 81 ? 11.009 11.141 -15.221 1.00 79.56 81 LYS A C 1
ATOM 648 O O . LYS A 1 81 ? 11.205 9.931 -15.280 1.00 79.56 81 LYS A O 1
ATOM 653 N N . GLU A 1 82 ? 9.838 11.656 -14.859 1.00 81.94 82 GLU A N 1
ATOM 654 C CA . GLU A 1 82 ? 8.714 10.822 -14.410 1.00 81.94 82 GLU A CA 1
ATOM 655 C C . GLU A 1 82 ? 8.201 9.892 -15.515 1.00 81.94 82 GLU A C 1
ATOM 657 O O . GLU A 1 82 ? 7.823 8.750 -15.260 1.00 81.94 82 GLU A O 1
ATOM 662 N N . ARG A 1 83 ? 8.261 10.331 -16.778 1.00 83.19 83 ARG A N 1
ATOM 663 C CA . ARG A 1 83 ? 7.800 9.524 -17.911 1.00 83.19 83 ARG A CA 1
ATOM 664 C C . ARG A 1 83 ? 8.728 8.341 -18.197 1.00 83.19 83 ARG A C 1
ATOM 666 O O . ARG A 1 83 ? 8.246 7.268 -18.546 1.00 83.19 83 ARG A O 1
ATOM 673 N N . PHE A 1 84 ? 10.040 8.508 -18.042 1.00 89.31 84 PHE A N 1
ATOM 674 C CA . PHE A 1 84 ? 11.015 7.435 -18.256 1.00 89.31 84 PHE A CA 1
ATOM 675 C C . PHE A 1 84 ? 11.363 6.643 -16.997 1.00 89.31 84 PHE A C 1
ATOM 677 O O . PHE A 1 84 ? 12.040 5.624 -17.117 1.00 89.31 84 PHE A O 1
ATOM 684 N N . LYS A 1 85 ? 10.858 7.040 -15.823 1.00 84.38 85 LYS A N 1
ATOM 685 C CA . LYS A 1 85 ? 11.130 6.409 -14.522 1.00 84.38 85 LYS A CA 1
ATOM 686 C C . LYS A 1 85 ? 11.018 4.891 -14.561 1.00 84.38 85 LYS A C 1
ATOM 688 O O . LYS A 1 85 ? 11.938 4.191 -14.160 1.00 84.38 85 LYS A O 1
ATOM 693 N N . LEU A 1 86 ? 9.948 4.370 -15.162 1.00 81.12 86 LEU A N 1
ATOM 694 C CA . LEU A 1 86 ? 9.759 2.926 -15.305 1.00 81.12 86 LEU A CA 1
ATOM 695 C C . LEU A 1 86 ? 10.852 2.258 -16.159 1.00 81.12 86 LEU A C 1
ATOM 697 O O . LEU A 1 86 ? 11.297 1.157 -15.840 1.00 81.12 86 LEU A O 1
ATOM 701 N N . ALA A 1 87 ? 11.284 2.897 -17.249 1.00 87.31 87 ALA A N 1
ATOM 702 C CA . ALA A 1 87 ? 12.348 2.375 -18.102 1.00 87.31 87 ALA A CA 1
ATOM 703 C C . ALA A 1 87 ? 13.705 2.406 -17.384 1.00 87.31 87 ALA A C 1
ATOM 705 O O . ALA A 1 87 ? 14.442 1.425 -17.464 1.00 87.31 87 ALA A O 1
ATOM 706 N N . CYS A 1 88 ? 14.004 3.483 -16.654 1.00 88.69 88 CYS A N 1
ATOM 707 C CA . CYS A 1 88 ? 15.230 3.593 -15.866 1.00 88.69 88 CYS A CA 1
ATOM 708 C C . CYS A 1 88 ? 15.262 2.571 -14.728 1.00 88.69 88 CYS A C 1
ATOM 710 O O . CYS A 1 88 ? 16.258 1.887 -14.564 1.00 88.69 88 CYS A O 1
ATOM 712 N N . ASN A 1 89 ? 14.149 2.360 -14.021 1.00 84.25 89 ASN A N 1
ATOM 713 C CA . ASN A 1 89 ? 14.096 1.371 -12.943 1.00 84.25 89 ASN A CA 1
ATOM 714 C C . ASN A 1 89 ? 14.398 -0.050 -13.444 1.00 84.25 89 ASN A C 1
ATOM 716 O O . ASN A 1 89 ? 15.096 -0.824 -12.789 1.00 84.25 89 ASN A O 1
ATOM 720 N N . LYS A 1 90 ? 13.900 -0.391 -14.640 1.00 84.62 90 LYS A N 1
ATOM 721 C CA . LYS A 1 90 ? 14.213 -1.667 -15.301 1.00 84.62 90 LYS A CA 1
ATOM 722 C C . LYS A 1 90 ? 15.683 -1.763 -15.709 1.00 84.62 90 LYS A C 1
ATOM 724 O O . LYS A 1 90 ? 16.245 -2.856 -15.664 1.00 84.62 90 LYS A O 1
ATOM 729 N N . HIS A 1 91 ? 16.275 -0.650 -16.135 1.00 88.94 91 HIS A N 1
ATOM 730 C CA . HIS A 1 91 ? 17.681 -0.566 -16.523 1.00 88.94 91 HIS A CA 1
ATOM 731 C C . HIS A 1 91 ? 18.605 -0.726 -15.318 1.00 88.94 91 HIS A C 1
ATOM 733 O O . HIS A 1 91 ? 19.426 -1.637 -15.353 1.00 88.94 91 HIS A O 1
ATOM 739 N N . ASP A 1 92 ? 18.388 0.029 -14.239 1.00 87.38 92 ASP A N 1
ATOM 740 C CA . ASP A 1 92 ? 19.150 -0.058 -12.984 1.00 87.38 92 ASP A CA 1
ATOM 741 C C . ASP A 1 92 ? 19.125 -1.488 -12.429 1.00 87.38 92 ASP A C 1
ATOM 743 O O . ASP A 1 92 ? 20.160 -2.078 -12.118 1.00 87.38 92 ASP A O 1
ATOM 747 N N . HIS A 1 93 ? 17.938 -2.103 -12.395 1.00 83.25 93 HIS A N 1
ATOM 748 C CA . HIS A 1 93 ? 17.801 -3.489 -11.959 1.00 83.25 93 HIS A CA 1
ATOM 749 C C . HIS A 1 93 ? 18.558 -4.463 -12.874 1.00 83.25 93 HIS A C 1
ATOM 751 O O . HIS A 1 93 ? 19.236 -5.371 -12.391 1.00 83.25 93 HIS A O 1
ATOM 757 N N . CYS A 1 94 ? 18.464 -4.282 -14.197 1.00 86.50 94 CYS A N 1
ATOM 758 C CA . CYS A 1 94 ? 19.222 -5.089 -15.151 1.00 86.50 94 CYS A CA 1
ATOM 759 C C . CYS A 1 94 ? 20.727 -4.921 -14.927 1.00 86.50 94 CYS A C 1
ATOM 761 O O . CYS A 1 94 ? 21.437 -5.914 -14.877 1.00 86.50 94 CYS A O 1
ATOM 763 N N . TYR A 1 95 ? 21.205 -3.696 -14.731 1.00 86.56 95 TYR A N 1
ATOM 764 C CA . TYR A 1 95 ? 22.614 -3.389 -14.505 1.00 86.56 95 TYR A CA 1
ATOM 765 C C . TYR A 1 95 ? 23.162 -4.051 -13.243 1.00 86.56 95 TYR A C 1
ATOM 767 O O . TYR A 1 95 ? 24.181 -4.734 -13.316 1.00 86.56 95 TYR A O 1
ATOM 775 N N . ASN A 1 96 ? 22.451 -3.936 -12.122 1.00 85.38 96 ASN A N 1
ATOM 776 C CA . ASN A 1 96 ? 22.889 -4.511 -10.852 1.00 85.38 96 ASN A CA 1
ATOM 777 C C . ASN A 1 96 ? 22.844 -6.046 -10.849 1.00 85.38 96 ASN A C 1
ATOM 779 O O . ASN A 1 96 ? 23.662 -6.701 -10.207 1.00 85.38 96 ASN A O 1
ATOM 783 N N . CYS A 1 97 ? 21.893 -6.644 -11.571 1.00 84.25 97 CYS A N 1
ATOM 784 C CA . CYS A 1 97 ? 21.670 -8.087 -11.532 1.00 84.25 97 CYS A CA 1
ATOM 785 C C . CYS A 1 97 ? 22.157 -8.856 -12.771 1.00 84.25 97 CYS A C 1
ATOM 787 O O . CYS A 1 97 ? 22.110 -10.087 -12.761 1.00 84.25 97 CYS A O 1
ATOM 789 N N . ALA A 1 98 ? 22.639 -8.188 -13.824 1.00 83.69 98 ALA A N 1
ATOM 790 C CA . ALA A 1 98 ? 23.019 -8.820 -15.094 1.00 83.69 98 ALA A CA 1
ATOM 791 C C . ALA A 1 98 ? 24.095 -9.902 -14.939 1.00 83.69 98 ALA A C 1
ATOM 793 O O . ALA A 1 98 ? 24.087 -10.887 -15.678 1.00 83.69 98 ALA A O 1
ATOM 794 N N . ARG A 1 99 ? 25.007 -9.728 -13.977 1.00 79.50 99 ARG A N 1
ATOM 795 C CA . ARG A 1 99 ? 26.113 -10.653 -13.691 1.00 79.50 99 ARG A CA 1
ATOM 796 C C . ARG A 1 99 ? 25.760 -11.767 -12.706 1.00 79.50 99 ARG A C 1
ATOM 798 O O . ARG A 1 99 ? 26.627 -12.575 -12.389 1.00 79.50 99 ARG A O 1
ATOM 805 N N . HIS A 1 100 ? 24.512 -11.841 -12.240 1.00 79.50 100 HIS A N 1
ATOM 806 C CA . HIS A 1 100 ? 24.068 -12.974 -11.433 1.00 79.50 100 HIS A CA 1
ATOM 807 C C . HIS A 1 100 ? 24.160 -14.277 -12.238 1.00 79.50 100 HIS A C 1
ATOM 809 O O . HIS A 1 100 ? 23.884 -14.280 -13.443 1.00 79.50 100 HIS A O 1
ATOM 815 N N . ALA A 1 101 ? 24.517 -15.373 -11.560 1.00 68.06 101 ALA A N 1
ATOM 816 C CA . ALA A 1 101 ? 24.767 -16.682 -12.171 1.00 68.06 101 ALA A CA 1
ATOM 817 C C . ALA A 1 101 ? 23.597 -17.176 -13.046 1.00 68.06 101 ALA A C 1
ATOM 819 O O . ALA A 1 101 ? 23.820 -17.840 -14.052 1.00 68.06 101 ALA A O 1
ATOM 820 N N . ASP A 1 102 ? 22.367 -16.774 -12.713 1.00 67.38 102 ASP A N 1
ATOM 821 C CA . ASP A 1 102 ? 21.150 -17.179 -13.429 1.00 67.38 102 ASP A CA 1
ATOM 822 C C . ASP A 1 102 ? 20.845 -16.360 -14.698 1.00 67.38 102 ASP A C 1
ATOM 824 O O . ASP A 1 102 ? 20.067 -16.801 -15.543 1.00 67.38 102 ASP A O 1
ATOM 828 N N . PHE A 1 103 ? 21.390 -15.143 -14.831 1.00 68.06 103 PHE A N 1
ATOM 829 C CA . PHE A 1 103 ? 20.979 -14.197 -15.881 1.00 68.06 103 PHE A CA 1
ATOM 830 C C . PHE A 1 103 ? 22.039 -13.992 -16.959 1.00 68.06 103 PHE A C 1
ATOM 832 O O . PHE A 1 103 ? 21.658 -13.845 -18.125 1.00 68.06 103 PHE A O 1
ATOM 839 N N . LEU A 1 104 ? 23.328 -14.001 -16.586 1.00 78.69 104 LEU A N 1
ATOM 840 C CA . LEU A 1 104 ? 24.496 -13.867 -17.474 1.00 78.69 104 LEU A CA 1
ATOM 841 C C . LEU A 1 104 ? 24.252 -12.924 -18.670 1.00 78.69 104 LEU A C 1
ATOM 843 O O . LEU A 1 104 ? 24.501 -13.266 -19.829 1.00 78.69 104 LEU A O 1
ATOM 847 N N . LYS A 1 105 ? 23.712 -11.730 -18.402 1.00 85.31 105 LYS A N 1
ATOM 848 C CA . LYS A 1 105 ? 23.424 -10.725 -19.431 1.00 85.31 105 LYS A CA 1
ATOM 849 C C . LYS A 1 105 ? 24.599 -9.775 -19.602 1.00 85.31 105 LYS A C 1
ATOM 851 O O . LYS A 1 105 ? 25.340 -9.472 -18.669 1.00 85.31 105 LYS A O 1
ATOM 856 N N . THR A 1 106 ? 24.766 -9.290 -20.827 1.00 89.25 106 THR A N 1
ATOM 857 C CA . THR A 1 106 ? 25.752 -8.257 -21.139 1.00 89.25 106 THR A CA 1
ATOM 858 C C . THR A 1 106 ? 25.177 -6.874 -20.848 1.00 89.25 106 THR A C 1
ATOM 860 O O . THR A 1 106 ? 23.968 -6.658 -20.902 1.00 89.25 106 THR A O 1
ATOM 863 N N . ARG A 1 107 ? 26.057 -5.900 -20.607 1.00 88.94 107 ARG A N 1
ATOM 864 C CA . ARG A 1 107 ? 25.682 -4.481 -20.513 1.00 88.94 107 ARG A CA 1
ATOM 865 C C . ARG A 1 107 ? 24.870 -4.017 -21.728 1.00 88.94 107 ARG A C 1
ATOM 867 O O . ARG A 1 107 ? 23.844 -3.364 -21.571 1.00 88.94 107 ARG A O 1
ATOM 874 N N . ALA A 1 108 ? 25.299 -4.429 -22.924 1.00 90.12 108 ALA A N 1
ATOM 875 C CA . ALA A 1 108 ? 24.625 -4.118 -24.183 1.00 90.12 108 ALA A CA 1
ATOM 876 C C . ALA A 1 108 ? 23.167 -4.602 -24.194 1.00 90.12 108 ALA A C 1
ATOM 878 O O . ALA A 1 108 ? 22.285 -3.854 -24.595 1.00 90.12 108 ALA A O 1
ATOM 879 N N . PHE A 1 109 ? 22.894 -5.797 -23.659 1.00 90.19 109 PHE A N 1
ATOM 880 C CA . PHE A 1 109 ? 21.527 -6.300 -23.528 1.00 90.19 109 PHE A CA 1
ATOM 881 C C . PHE A 1 109 ? 20.652 -5.381 -22.659 1.00 90.19 109 PHE A C 1
ATOM 883 O O . PHE A 1 109 ? 19.530 -5.051 -23.043 1.00 90.19 109 PHE A O 1
ATOM 890 N N . CYS A 1 110 ? 21.158 -4.941 -21.503 1.00 90.75 110 CYS A N 1
ATOM 891 C CA . CYS A 1 110 ? 20.421 -4.025 -20.630 1.00 90.75 110 CYS A CA 1
ATOM 892 C C . CYS A 1 110 ? 20.189 -2.657 -21.291 1.00 90.75 110 CYS A C 1
ATOM 894 O O . CYS A 1 110 ? 19.093 -2.104 -21.191 1.00 90.75 110 CYS A O 1
ATOM 896 N N . ASP A 1 111 ? 21.188 -2.136 -22.004 1.00 92.25 111 ASP A N 1
ATOM 897 C CA . ASP A 1 111 ? 21.106 -0.866 -22.731 1.00 92.25 111 ASP A CA 1
ATOM 898 C C . ASP A 1 111 ? 20.096 -0.920 -23.885 1.00 92.25 111 ASP A C 1
ATOM 900 O O . ASP A 1 111 ? 19.272 -0.013 -24.041 1.00 92.25 111 ASP A O 1
ATOM 904 N N . ASP A 1 112 ? 20.101 -1.996 -24.670 1.00 92.12 112 ASP A N 1
ATOM 905 C CA . ASP A 1 112 ? 19.159 -2.181 -25.775 1.00 92.12 112 ASP A CA 1
ATOM 906 C C . ASP A 1 112 ? 17.719 -2.272 -25.265 1.00 92.12 112 ASP A C 1
ATOM 908 O O . ASP A 1 112 ? 16.815 -1.630 -25.813 1.00 92.12 112 ASP A O 1
ATOM 912 N N . GLN A 1 113 ? 17.509 -2.985 -24.156 1.00 90.38 113 GLN A N 1
ATOM 913 C CA . GLN A 1 113 ? 16.206 -3.066 -23.498 1.00 90.38 113 GLN A CA 1
ATOM 914 C C . GLN A 1 113 ? 15.769 -1.721 -22.924 1.00 90.38 113 GLN A C 1
ATOM 916 O O . GLN A 1 113 ? 14.597 -1.351 -23.025 1.00 90.38 113 GLN A O 1
ATOM 921 N N . PHE A 1 114 ? 16.697 -0.951 -22.364 1.00 92.94 114 PHE A N 1
ATOM 922 C CA . PHE A 1 114 ? 16.418 0.396 -21.891 1.00 92.94 114 PHE A CA 1
ATOM 923 C C . PHE A 1 114 ? 15.947 1.305 -23.031 1.00 92.94 114 PHE A C 1
ATOM 925 O O . PHE A 1 114 ? 14.867 1.899 -22.948 1.00 92.94 114 PHE A O 1
ATOM 932 N N . LYS A 1 115 ? 16.673 1.318 -24.153 1.00 94.12 115 LYS A N 1
ATOM 933 C CA . LYS A 1 115 ? 16.294 2.056 -25.366 1.00 94.12 115 LYS A CA 1
ATOM 934 C C . LYS A 1 115 ? 14.927 1.633 -25.901 1.00 94.12 115 LYS A C 1
ATOM 936 O O . LYS A 1 115 ? 14.119 2.487 -26.276 1.00 94.12 115 LYS A O 1
ATOM 941 N N . ALA A 1 116 ? 14.667 0.327 -25.950 1.00 91.38 116 ALA A N 1
ATOM 942 C CA . ALA A 1 116 ? 13.398 -0.223 -26.411 1.00 91.38 116 ALA A CA 1
ATOM 943 C C . ALA A 1 116 ? 12.237 0.219 -25.509 1.00 91.38 116 ALA A C 1
ATOM 945 O O . ALA A 1 116 ? 11.215 0.687 -26.016 1.00 91.38 116 ALA A O 1
ATOM 946 N N . ASN A 1 117 ? 12.417 0.160 -24.186 1.00 87.88 117 ASN A N 1
ATOM 947 C CA . ASN A 1 117 ? 11.424 0.605 -23.210 1.00 87.88 117 ASN A CA 1
ATOM 948 C C . ASN A 1 117 ? 11.139 2.108 -23.333 1.00 87.88 117 ASN A C 1
ATOM 950 O O . ASN A 1 117 ? 9.974 2.489 -23.423 1.00 87.88 117 ASN A O 1
ATOM 954 N N . MET A 1 118 ? 12.165 2.959 -23.443 1.00 91.69 118 MET A N 1
ATOM 955 C CA . MET A 1 118 ? 11.964 4.400 -23.650 1.00 91.69 118 MET A CA 1
ATOM 956 C C . MET A 1 118 ? 11.217 4.700 -24.958 1.00 91.69 118 MET A C 1
ATOM 958 O O . MET A 1 118 ? 10.300 5.524 -24.987 1.00 91.69 118 MET A O 1
ATOM 962 N N . LYS A 1 119 ? 11.572 4.010 -26.052 1.00 94.00 119 LYS A N 1
ATOM 963 C CA . LYS A 1 119 ? 10.884 4.159 -27.343 1.00 94.00 119 LYS A CA 1
ATOM 964 C C . LYS A 1 119 ? 9.427 3.709 -27.246 1.00 94.00 119 LYS A C 1
ATOM 966 O O . LYS A 1 119 ? 8.554 4.377 -27.798 1.00 94.00 119 LYS A O 1
ATOM 971 N N . LYS A 1 120 ? 9.156 2.615 -26.526 1.00 91.00 120 LYS A N 1
ATOM 972 C CA . LYS A 1 120 ? 7.799 2.126 -26.256 1.00 91.00 120 LYS A CA 1
ATOM 973 C C . LYS A 1 120 ? 6.981 3.176 -25.503 1.00 91.00 120 LYS A C 1
ATOM 975 O O . LYS A 1 120 ? 5.888 3.498 -25.958 1.00 91.00 120 LYS A O 1
ATOM 980 N N . THR A 1 121 ? 7.538 3.779 -24.453 1.00 88.62 121 THR A N 1
ATOM 981 C CA . THR A 1 121 ? 6.897 4.879 -23.716 1.00 88.62 121 THR A CA 1
ATOM 982 C C . THR A 1 121 ? 6.565 6.066 -24.624 1.00 88.62 121 THR A C 1
ATOM 984 O O . THR A 1 121 ? 5.465 6.606 -24.553 1.00 88.62 121 THR A O 1
ATOM 987 N N . CYS A 1 122 ? 7.464 6.462 -25.532 1.00 92.81 122 CYS A N 1
ATOM 988 C CA . CYS A 1 122 ? 7.164 7.546 -26.473 1.00 92.81 122 CYS A CA 1
ATOM 989 C C . CYS A 1 122 ? 6.115 7.160 -27.526 1.00 92.81 122 CYS A C 1
ATOM 991 O O . CYS A 1 122 ? 5.319 8.001 -27.933 1.00 92.81 122 CYS A O 1
ATOM 993 N N . ASN A 1 123 ? 6.084 5.900 -27.964 1.00 91.88 123 ASN A N 1
ATOM 994 C CA . ASN A 1 123 ? 5.109 5.419 -28.945 1.00 91.88 123 ASN A CA 1
ATOM 995 C C . ASN A 1 123 ? 3.676 5.361 -28.399 1.00 91.88 123 ASN A C 1
ATOM 997 O O . ASN A 1 123 ? 2.743 5.393 -29.193 1.00 91.88 123 ASN A O 1
ATOM 1001 N N . GLN A 1 124 ? 3.502 5.304 -27.076 1.00 89.31 124 GLN A N 1
ATOM 1002 C CA . GLN A 1 124 ? 2.187 5.373 -26.427 1.00 89.31 124 GLN A CA 1
ATOM 1003 C C . GLN A 1 124 ? 1.558 6.776 -26.499 1.00 89.31 124 GLN A C 1
ATOM 1005 O O . GLN A 1 124 ? 0.372 6.939 -26.223 1.00 89.31 124 GLN A O 1
ATOM 1010 N N . ILE A 1 125 ? 2.328 7.803 -26.871 1.00 87.62 125 ILE A N 1
ATOM 1011 C CA . ILE A 1 125 ? 1.835 9.174 -26.995 1.00 87.62 125 ILE A CA 1
ATOM 1012 C C . ILE A 1 125 ? 1.117 9.320 -28.338 1.00 87.62 125 ILE A C 1
ATOM 1014 O O . ILE A 1 125 ? 1.749 9.274 -29.394 1.00 87.62 125 ILE A O 1
ATOM 1018 N N . GLN A 1 126 ? -0.197 9.545 -28.288 1.00 91.38 126 GLN A N 1
ATOM 1019 C CA . GLN A 1 126 ? -1.021 9.745 -29.484 1.00 91.38 126 GLN A CA 1
ATOM 1020 C C . GLN A 1 126 ? -0.683 11.055 -30.212 1.00 91.38 126 GLN A C 1
ATOM 1022 O O . GLN A 1 126 ? -0.660 11.086 -31.439 1.00 91.38 126 GLN A O 1
ATOM 1027 N N . ASN A 1 127 ? -0.378 12.128 -29.471 1.00 91.62 127 ASN A N 1
ATOM 1028 C CA . ASN A 1 127 ? -0.089 13.435 -30.060 1.00 91.62 127 ASN A CA 1
ATOM 1029 C C . ASN A 1 127 ? 1.315 13.467 -30.713 1.00 91.62 127 ASN A C 1
ATOM 1031 O O . ASN A 1 127 ? 2.323 13.381 -29.996 1.00 91.62 127 ASN A O 1
ATOM 1035 N N . PRO A 1 128 ? 1.417 13.649 -32.046 1.00 90.88 128 PRO A N 1
ATOM 1036 C CA . PRO A 1 128 ? 2.695 13.643 -32.756 1.00 90.88 128 PRO A CA 1
ATOM 1037 C C . PRO A 1 128 ? 3.624 14.795 -32.343 1.00 90.88 128 PRO A C 1
ATOM 1039 O O . PRO A 1 128 ? 4.840 14.593 -32.287 1.00 90.88 128 PRO A O 1
ATOM 1042 N N . LEU A 1 129 ? 3.073 15.958 -31.968 1.00 91.38 129 LEU A N 1
ATOM 1043 C CA . LEU A 1 129 ? 3.844 17.130 -31.529 1.00 91.38 129 LEU A CA 1
ATOM 1044 C C . LEU A 1 129 ? 4.587 16.883 -30.211 1.00 91.38 129 LEU A C 1
ATOM 1046 O O . LEU A 1 129 ? 5.628 17.482 -29.973 1.00 91.38 129 LEU A O 1
ATOM 1050 N N . ILE A 1 130 ? 4.088 15.970 -29.372 1.00 89.06 130 ILE A N 1
ATOM 1051 C CA . ILE A 1 130 ? 4.728 15.575 -28.105 1.00 89.06 130 ILE A CA 1
ATOM 1052 C C . ILE A 1 130 ? 5.602 14.326 -28.311 1.00 89.06 130 ILE A C 1
ATOM 1054 O O . ILE A 1 130 ? 6.671 14.184 -27.711 1.00 89.06 130 ILE A O 1
ATOM 1058 N N . ARG A 1 131 ? 5.182 13.415 -29.198 1.00 92.50 131 ARG A N 1
ATOM 1059 C CA . ARG A 1 131 ? 5.916 12.185 -29.524 1.00 92.50 131 ARG A CA 1
ATOM 1060 C C . ARG A 1 131 ? 7.278 12.458 -30.166 1.00 92.50 131 ARG A C 1
ATOM 1062 O O . ARG A 1 131 ? 8.241 11.754 -29.842 1.00 92.50 131 ARG A O 1
ATOM 1069 N N . GLY A 1 132 ? 7.366 13.454 -31.052 1.00 93.19 132 GLY A N 1
ATOM 1070 C CA . GLY A 1 132 ? 8.615 13.861 -31.705 1.00 93.19 132 GLY A CA 1
ATOM 1071 C C . GLY A 1 132 ? 9.701 14.239 -30.690 1.00 93.19 132 GLY A C 1
ATOM 1072 O O . GLY A 1 132 ? 10.709 13.526 -30.600 1.00 93.19 132 GLY A O 1
ATOM 1073 N N . PRO A 1 133 ? 9.469 15.271 -29.856 1.00 92.44 133 PRO A N 1
ATOM 1074 C CA . PRO A 1 133 ? 10.363 15.645 -28.766 1.00 92.44 133 PRO A CA 1
ATOM 1075 C C . PRO A 1 133 ? 10.669 14.480 -27.820 1.00 92.44 133 PRO A C 1
ATOM 1077 O O . PRO A 1 133 ? 11.842 14.213 -27.572 1.00 92.44 133 PRO A O 1
ATOM 1080 N N . CYS A 1 134 ? 9.668 13.709 -27.370 1.00 93.00 134 CYS A N 1
ATOM 1081 C CA . CYS A 1 134 ? 9.896 12.539 -26.507 1.00 93.00 134 CYS A CA 1
ATOM 1082 C C . CYS A 1 134 ? 10.921 11.571 -27.111 1.00 93.00 134 CYS A C 1
ATOM 1084 O O . CYS A 1 134 ? 11.861 11.150 -26.441 1.00 93.00 134 CYS A O 1
ATOM 1086 N N . THR A 1 135 ? 10.772 11.242 -28.396 1.00 94.25 135 THR A N 1
ATOM 1087 C CA . THR A 1 135 ? 11.661 10.298 -29.086 1.00 94.25 135 THR A CA 1
ATOM 1088 C C . THR A 1 135 ? 13.072 10.868 -29.249 1.00 94.25 135 THR A C 1
ATOM 1090 O O . THR A 1 135 ? 14.053 10.125 -29.154 1.00 94.25 135 THR A O 1
ATOM 1093 N N . MET A 1 136 ? 13.194 12.177 -29.485 1.00 93.31 136 MET A N 1
ATOM 1094 C CA . MET A 1 136 ? 14.483 12.870 -29.536 1.00 93.31 136 MET A CA 1
ATOM 1095 C C . MET A 1 136 ? 15.186 12.826 -28.173 1.00 93.31 136 MET A C 1
ATOM 1097 O O . MET A 1 136 ? 16.338 12.393 -28.102 1.00 93.31 136 MET A O 1
ATOM 1101 N N . PHE A 1 137 ? 14.481 13.179 -27.094 1.00 91.00 137 PHE A N 1
ATOM 1102 C CA . PHE A 1 137 ? 15.007 13.119 -25.729 1.00 91.00 137 PHE A CA 1
ATOM 1103 C C . PHE A 1 137 ? 15.349 11.690 -25.309 1.00 91.00 137 PHE A C 1
ATOM 1105 O O . PHE A 1 137 ? 16.420 11.474 -24.754 1.00 91.00 137 PHE A O 1
ATOM 1112 N N . ALA A 1 138 ? 14.522 10.699 -25.653 1.00 92.56 138 ALA A N 1
ATOM 1113 C CA . ALA A 1 138 ? 14.816 9.291 -25.395 1.00 92.56 138 ALA A CA 1
ATOM 1114 C C . ALA A 1 138 ? 16.140 8.853 -26.037 1.00 92.56 138 ALA A C 1
ATOM 1116 O O . ALA A 1 138 ? 16.952 8.186 -25.401 1.00 92.56 138 ALA A O 1
ATOM 1117 N N . LYS A 1 139 ? 16.399 9.263 -27.287 1.00 94.38 139 LYS A N 1
ATOM 1118 C CA . LYS A 1 139 ? 17.667 8.975 -27.976 1.00 94.38 139 LYS A CA 1
ATOM 1119 C C . LYS A 1 139 ? 18.852 9.691 -27.328 1.00 94.38 139 LYS A C 1
ATOM 1121 O O . LYS A 1 139 ? 19.913 9.082 -27.204 1.00 94.38 139 LYS A O 1
ATOM 1126 N N . LEU A 1 140 ? 18.696 10.966 -26.970 1.00 91.31 140 LEU A N 1
ATOM 1127 C CA . LEU A 1 140 ? 19.756 11.759 -26.344 1.00 91.31 140 LEU A CA 1
ATOM 1128 C C . LEU A 1 140 ? 20.124 11.187 -24.969 1.00 91.31 140 LEU A C 1
ATOM 1130 O O . LEU A 1 140 ? 21.299 10.952 -24.696 1.00 91.31 140 LEU A O 1
ATOM 1134 N N . TYR A 1 141 ? 19.113 10.880 -24.159 1.00 88.94 141 TYR A N 1
ATOM 1135 C CA . TYR A 1 141 ? 19.266 10.293 -22.834 1.00 88.94 141 TYR A CA 1
ATOM 1136 C C . TYR A 1 141 ? 19.884 8.895 -22.903 1.00 88.94 141 TYR A C 1
ATOM 1138 O O . TYR A 1 141 ? 20.879 8.637 -22.234 1.00 88.94 141 TYR A O 1
ATOM 1146 N N . PHE A 1 142 ? 19.392 8.025 -23.794 1.00 92.62 142 PHE A N 1
ATOM 1147 C CA . PHE A 1 142 ? 20.009 6.722 -24.048 1.00 92.62 142 PHE A CA 1
ATOM 1148 C C . PHE A 1 142 ? 21.492 6.850 -24.419 1.00 92.62 142 PHE A C 1
ATOM 1150 O O . PHE A 1 142 ? 22.316 6.125 -23.877 1.00 92.62 142 PHE A O 1
ATOM 1157 N N . LYS A 1 143 ? 21.858 7.780 -25.316 1.00 92.94 143 LYS A N 1
ATOM 1158 C CA . LYS A 1 143 ? 23.267 7.996 -25.690 1.00 92.94 143 LYS A CA 1
ATOM 1159 C C . LYS A 1 143 ? 24.121 8.421 -24.494 1.00 92.94 143 LYS A C 1
ATOM 1161 O O . LYS A 1 143 ? 25.255 7.961 -24.389 1.00 92.94 143 LYS A O 1
ATOM 1166 N N . ALA A 1 144 ? 23.595 9.284 -23.625 1.00 89.38 144 ALA A N 1
ATOM 1167 C CA . ALA A 1 144 ? 24.287 9.714 -22.414 1.00 89.38 144 ALA A CA 1
ATOM 1168 C C . ALA A 1 144 ? 24.485 8.540 -21.440 1.00 89.38 144 ALA A C 1
ATOM 1170 O O . ALA A 1 144 ? 25.620 8.241 -21.072 1.00 89.38 144 ALA A O 1
ATOM 1171 N N . VAL A 1 145 ? 23.406 7.820 -21.112 1.00 87.00 145 VAL A N 1
ATOM 1172 C CA . VAL A 1 145 ? 23.430 6.656 -20.211 1.00 87.00 145 VAL A CA 1
ATOM 1173 C C . VAL A 1 145 ? 24.313 5.537 -20.761 1.00 87.00 145 VAL A C 1
ATOM 1175 O O . VAL A 1 145 ? 25.108 4.981 -20.021 1.00 87.00 145 VAL A O 1
ATOM 1178 N N . HIS A 1 146 ? 24.268 5.244 -22.060 1.00 91.31 146 HIS A N 1
ATOM 1179 C CA . HIS A 1 146 ? 25.097 4.203 -22.673 1.00 91.31 146 HIS A CA 1
ATOM 1180 C C . HIS A 1 146 ? 26.602 4.523 -22.618 1.00 91.31 146 HIS A C 1
ATOM 1182 O O . HIS A 1 146 ? 27.425 3.630 -22.385 1.00 91.31 146 HIS A O 1
ATOM 1188 N N . LYS A 1 147 ? 26.974 5.799 -22.823 1.00 90.19 147 LYS A N 1
ATOM 1189 C CA . LYS A 1 147 ? 28.372 6.250 -22.725 1.00 90.19 147 LYS A CA 1
ATOM 1190 C C . LYS A 1 147 ? 28.875 6.236 -21.282 1.00 90.19 147 LYS A C 1
ATOM 1192 O O . LYS A 1 147 ? 29.974 5.751 -21.040 1.00 90.19 147 LYS A O 1
ATOM 1197 N N . LEU A 1 148 ? 28.080 6.743 -20.339 1.00 86.94 148 LEU A N 1
ATOM 1198 C CA . LEU A 1 148 ? 28.463 6.822 -18.925 1.00 86.94 148 LEU A CA 1
ATOM 1199 C C . LEU A 1 148 ? 28.332 5.478 -18.198 1.00 86.94 148 LEU A C 1
ATOM 1201 O O . LEU A 1 148 ? 29.101 5.194 -17.287 1.00 86.94 148 LEU A O 1
ATOM 1205 N N . GLY A 1 149 ? 27.417 4.614 -18.634 1.00 83.19 149 GLY A N 1
ATOM 1206 C CA . GLY A 1 149 ? 27.114 3.324 -18.015 1.00 83.19 149 GLY A CA 1
ATOM 1207 C C . GLY A 1 149 ? 28.268 2.323 -18.043 1.00 83.19 149 GLY A C 1
ATOM 1208 O O . GLY A 1 149 ? 28.224 1.336 -17.320 1.00 83.19 149 GLY A O 1
ATOM 1209 N N . VAL A 1 150 ? 29.331 2.574 -18.819 1.00 84.75 150 VAL A N 1
ATOM 1210 C CA . VAL A 1 150 ? 30.583 1.796 -18.738 1.00 84.75 150 VAL A CA 1
ATOM 1211 C C . VAL A 1 150 ? 31.160 1.835 -17.318 1.00 84.75 150 VAL A C 1
ATOM 1213 O O . VAL A 1 150 ? 31.668 0.823 -16.848 1.00 84.75 150 VAL A O 1
ATOM 1216 N N . PHE A 1 151 ? 31.049 2.975 -16.632 1.00 83.50 151 PHE A N 1
ATOM 1217 C CA . PHE A 1 151 ? 31.624 3.185 -15.301 1.00 83.50 151 PHE A CA 1
ATOM 1218 C C . PHE A 1 151 ? 30.753 2.649 -14.158 1.00 83.50 151 PHE A C 1
ATOM 1220 O O . PHE A 1 151 ? 31.260 2.445 -13.063 1.00 83.50 151 PHE A O 1
ATOM 1227 N N . PHE A 1 152 ? 29.464 2.412 -14.412 1.00 81.50 152 PHE A N 1
ATOM 1228 C CA . PHE A 1 152 ? 28.474 2.036 -13.393 1.00 81.50 152 PHE A CA 1
ATOM 1229 C C . PHE A 1 152 ? 27.956 0.601 -13.545 1.00 81.50 152 PHE A C 1
ATOM 1231 O O . PHE A 1 152 ? 27.044 0.189 -12.834 1.00 81.50 152 PHE A O 1
ATOM 1238 N N . PHE A 1 153 ? 28.480 -0.163 -14.505 1.00 81.25 153 PHE A N 1
ATOM 1239 C CA . PHE A 1 153 ? 28.070 -1.549 -14.691 1.00 81.25 153 PHE A CA 1
ATOM 1240 C C . PHE A 1 153 ? 28.740 -2.439 -13.636 1.00 81.25 153 PHE A C 1
ATOM 1242 O O . PHE A 1 153 ? 29.899 -2.837 -13.784 1.00 81.25 153 PHE A O 1
ATOM 1249 N N . GLU A 1 154 ? 27.995 -2.721 -12.566 1.00 74.19 154 GLU A N 1
ATOM 1250 C CA . GLU A 1 154 ? 28.466 -3.462 -11.399 1.00 74.19 154 GLU A CA 1
ATOM 1251 C C . GLU A 1 154 ? 28.871 -4.899 -11.766 1.00 74.19 154 GLU A C 1
ATOM 1253 O O . GLU A 1 154 ? 28.153 -5.633 -12.453 1.00 74.19 154 GLU A O 1
ATOM 1258 N N . GLN A 1 155 ? 30.050 -5.322 -11.305 1.00 73.31 155 GLN A N 1
ATOM 1259 C CA . GLN A 1 155 ? 30.561 -6.665 -11.596 1.00 73.31 155 GLN A CA 1
ATOM 1260 C C . GLN A 1 155 ? 30.122 -7.698 -10.556 1.00 73.31 155 GLN A C 1
ATOM 1262 O O . GLN A 1 155 ? 30.050 -8.886 -10.877 1.00 73.31 155 GLN A O 1
ATOM 1267 N N . LYS A 1 156 ? 29.816 -7.262 -9.329 1.00 81.69 156 LYS A N 1
ATOM 1268 C CA . LYS A 1 156 ? 29.376 -8.135 -8.240 1.00 81.69 156 LYS A CA 1
ATOM 1269 C C . LYS A 1 156 ? 27.888 -7.911 -7.967 1.00 81.69 156 LYS A C 1
ATOM 1271 O O . LYS A 1 156 ? 27.521 -6.839 -7.495 1.00 81.69 156 LYS A O 1
ATOM 1276 N N . PRO A 1 157 ? 27.023 -8.900 -8.249 1.00 78.12 157 PRO A N 1
ATOM 1277 C CA . PRO A 1 157 ? 25.599 -8.746 -8.016 1.00 78.12 157 PRO A CA 1
ATOM 1278 C C . PRO A 1 157 ? 25.331 -8.587 -6.504 1.00 78.12 157 PRO A C 1
ATOM 1280 O O . PRO A 1 157 ? 25.833 -9.393 -5.716 1.00 78.12 157 PRO A O 1
ATOM 1283 N N . PRO A 1 158 ? 24.552 -7.580 -6.076 1.00 76.31 158 PRO A N 1
ATOM 1284 C CA . PRO A 1 158 ? 24.183 -7.395 -4.672 1.00 76.31 158 PRO A CA 1
ATOM 1285 C C . PRO A 1 158 ? 23.333 -8.575 -4.164 1.00 76.31 158 PRO A C 1
ATOM 1287 O O . PRO A 1 158 ? 22.753 -9.290 -4.974 1.00 76.31 158 PRO A O 1
ATOM 1290 N N . PRO A 1 159 ? 23.195 -8.801 -2.845 1.00 73.38 159 PRO A N 1
ATOM 1291 C CA . PRO A 1 159 ? 22.527 -9.990 -2.290 1.00 73.38 159 PRO A CA 1
ATOM 1292 C C . PRO A 1 159 ? 21.028 -10.101 -2.626 1.00 73.38 159 PRO A C 1
ATOM 1294 O O . PRO A 1 159 ? 20.503 -11.212 -2.751 1.00 73.38 159 PRO A O 1
ATOM 1297 N N . TYR A 1 160 ? 20.342 -8.975 -2.881 1.00 73.56 160 TYR A N 1
ATOM 1298 C CA . TYR A 1 160 ? 18.965 -8.989 -3.412 1.00 73.56 160 TYR A CA 1
ATOM 1299 C C . TYR A 1 160 ? 18.895 -9.581 -4.831 1.00 73.56 160 TYR A C 1
ATOM 1301 O O . TYR A 1 160 ? 17.829 -9.995 -5.284 1.00 73.56 160 TYR A O 1
ATOM 1309 N N . CYS A 1 161 ? 20.061 -9.655 -5.483 1.00 73.00 161 CYS A N 1
ATOM 1310 C CA . CYS A 1 161 ? 20.571 -10.614 -6.464 1.00 73.00 161 CYS A CA 1
ATOM 1311 C C . CYS A 1 161 ? 19.956 -12.028 -6.561 1.00 73.00 161 CYS A C 1
ATOM 1313 O O . CYS A 1 161 ? 19.986 -12.660 -7.613 1.00 73.00 161 CYS A O 1
ATOM 1315 N N . SER A 1 162 ? 19.431 -12.545 -5.451 1.00 62.69 162 SER A N 1
ATOM 1316 C CA . SER A 1 162 ? 19.016 -13.943 -5.308 1.00 62.69 162 SER A CA 1
ATOM 1317 C C . SER A 1 162 ? 17.521 -14.173 -5.612 1.00 62.69 162 SER A C 1
ATOM 1319 O O . SER A 1 162 ? 16.767 -13.251 -5.935 1.00 62.69 162 SER A O 1
ATOM 1321 N N . SER A 1 163 ? 17.114 -15.441 -5.682 1.00 55.88 163 SER A N 1
ATOM 1322 C CA . SER A 1 163 ? 16.347 -16.004 -6.805 1.00 55.88 163 SER A CA 1
ATOM 1323 C C . SER A 1 163 ? 14.838 -16.235 -6.617 1.00 55.88 163 SER A C 1
ATOM 1325 O O . SER A 1 163 ? 14.232 -16.872 -7.475 1.00 55.88 163 SER A O 1
ATOM 1327 N N . THR A 1 164 ? 14.159 -15.691 -5.609 1.00 49.81 164 THR A N 1
ATOM 1328 C CA . THR A 1 164 ? 12.721 -16.005 -5.410 1.00 49.81 164 THR A CA 1
ATOM 1329 C C . THR A 1 164 ? 11.749 -15.011 -6.057 1.00 49.81 164 THR A C 1
ATOM 1331 O O . THR A 1 164 ? 10.767 -15.421 -6.669 1.00 49.81 164 THR A O 1
ATOM 1334 N N . TRP A 1 165 ? 12.054 -13.714 -6.081 1.00 47.12 165 TRP A N 1
ATOM 1335 C CA . TRP A 1 165 ? 11.182 -12.686 -6.696 1.00 47.12 165 TRP A CA 1
ATOM 1336 C C . TRP A 1 165 ? 11.416 -12.501 -8.208 1.00 47.12 165 TRP A C 1
ATOM 1338 O O . TRP A 1 165 ? 10.717 -11.770 -8.911 1.00 47.12 165 TRP A O 1
ATOM 1348 N N . ARG A 1 166 ? 12.449 -13.173 -8.716 1.00 46.34 166 ARG A N 1
ATOM 1349 C CA . ARG A 1 166 ? 13.228 -12.787 -9.895 1.00 46.34 166 ARG A CA 1
ATOM 1350 C C . ARG A 1 166 ? 12.799 -13.478 -11.191 1.00 46.34 166 ARG A C 1
ATOM 1352 O O . ARG A 1 166 ? 12.993 -12.949 -12.285 1.00 46.34 166 ARG A O 1
ATOM 1359 N N . PHE A 1 167 ? 12.157 -14.639 -11.083 1.00 40.59 167 PHE A N 1
ATOM 1360 C CA . PHE A 1 167 ? 11.705 -15.394 -12.251 1.00 40.59 167 PHE A CA 1
ATOM 1361 C C . PHE A 1 167 ? 10.371 -14.895 -12.822 1.00 40.59 167 PHE A C 1
ATOM 1363 O O . PHE A 1 167 ? 10.164 -15.015 -14.024 1.00 40.59 167 PHE A O 1
ATOM 1370 N N . GL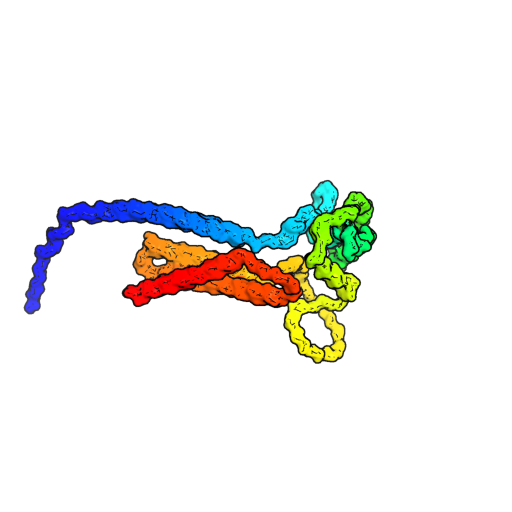N A 1 168 ? 9.485 -14.271 -12.044 1.00 43.97 168 GLN A N 1
ATOM 1371 C CA . GLN A 1 168 ? 8.215 -13.785 -12.606 1.00 43.97 168 GLN A CA 1
ATOM 1372 C C . GLN A 1 168 ? 8.374 -12.497 -13.426 1.00 43.97 168 GLN A C 1
ATOM 1374 O O . GLN A 1 168 ? 7.719 -12.351 -14.459 1.00 43.97 168 GLN A O 1
ATOM 1379 N N . TYR A 1 169 ? 9.288 -11.601 -13.035 1.00 42.91 169 TYR A N 1
ATOM 1380 C CA . TYR A 1 169 ? 9.465 -10.319 -13.725 1.00 42.91 169 TYR A CA 1
ATOM 1381 C C . TYR A 1 169 ? 10.187 -10.454 -15.079 1.00 42.91 169 TYR A C 1
ATOM 1383 O O . TYR A 1 169 ? 9.859 -9.732 -16.016 1.00 42.91 169 TYR A O 1
ATOM 1391 N N . TYR A 1 170 ? 11.124 -11.403 -15.227 1.00 39.25 170 TYR A N 1
ATOM 1392 C CA . TYR A 1 170 ? 11.883 -11.595 -16.477 1.00 39.25 170 TYR A CA 1
ATOM 1393 C C . TYR A 1 170 ? 11.449 -12.809 -17.319 1.00 39.25 170 TYR A C 1
ATOM 1395 O O . TYR A 1 170 ? 11.419 -12.696 -18.547 1.00 39.25 170 TYR A O 1
ATOM 1403 N N . LYS A 1 171 ? 11.044 -13.946 -16.722 1.00 36.78 171 LYS A N 1
ATOM 1404 C CA . LYS A 1 171 ? 10.630 -15.144 -17.496 1.00 36.78 171 LYS A CA 1
ATOM 1405 C C . LYS A 1 171 ? 9.332 -14.912 -18.279 1.00 36.78 171 LYS A C 1
ATOM 1407 O O . LYS A 1 171 ? 9.115 -15.559 -19.295 1.00 36.78 171 LYS A O 1
ATOM 1412 N N . ARG A 1 172 ? 8.503 -13.946 -17.860 1.00 41.78 172 ARG A N 1
ATOM 1413 C CA . ARG A 1 172 ? 7.282 -13.527 -18.573 1.00 41.78 172 ARG A CA 1
ATOM 1414 C C . ARG A 1 172 ? 7.533 -12.508 -19.702 1.00 41.78 172 ARG A C 1
ATOM 1416 O O . ARG A 1 172 ? 6.619 -12.239 -20.467 1.00 41.78 172 ARG A O 1
ATOM 1423 N N . TYR A 1 173 ? 8.750 -11.971 -19.850 1.00 45.28 173 TYR A N 1
ATOM 1424 C CA . TYR A 1 173 ? 9.054 -10.901 -20.818 1.00 45.28 173 TYR A CA 1
ATOM 1425 C C . TYR A 1 173 ? 9.980 -11.301 -21.979 1.00 45.28 173 TYR A C 1
ATOM 1427 O O . TYR A 1 173 ? 10.130 -10.514 -22.914 1.00 45.28 173 TYR A O 1
ATOM 1435 N N . SER A 1 174 ? 10.597 -12.491 -21.962 1.00 40.12 174 SER A N 1
ATOM 1436 C CA . SER A 1 174 ? 11.545 -12.891 -23.020 1.00 40.12 174 SER A CA 1
ATOM 1437 C C . SER A 1 174 ? 10.993 -13.851 -24.082 1.00 40.12 174 SER A C 1
ATOM 1439 O O . SER A 1 174 ? 11.715 -14.115 -25.038 1.00 40.12 174 SER A O 1
ATOM 1441 N N . SER A 1 175 ? 9.766 -14.375 -23.964 1.00 34.84 175 SER A N 1
ATOM 1442 C CA . SER A 1 175 ? 9.278 -15.412 -24.899 1.00 34.84 175 SER A CA 1
ATOM 1443 C C . SER A 1 175 ? 7.807 -15.335 -25.333 1.00 34.84 175 SER A C 1
ATOM 1445 O O . SER A 1 175 ? 7.375 -16.195 -26.092 1.00 34.84 175 SER A O 1
ATOM 1447 N N . ALA A 1 176 ? 7.036 -14.312 -24.952 1.00 36.34 176 ALA A N 1
ATOM 1448 C CA . ALA A 1 176 ? 5.667 -14.147 -25.457 1.00 36.34 176 ALA A CA 1
ATOM 1449 C C . ALA A 1 176 ? 5.316 -12.661 -25.614 1.00 36.34 176 ALA A C 1
ATOM 1451 O O . ALA A 1 176 ? 4.936 -11.995 -24.654 1.00 36.34 176 ALA A O 1
ATOM 1452 N N . TRP A 1 177 ? 5.493 -12.130 -26.827 1.00 39.53 177 TRP A N 1
ATOM 1453 C CA . TRP A 1 177 ? 5.234 -10.722 -27.155 1.00 39.53 177 TRP A CA 1
ATOM 1454 C C . TRP A 1 177 ? 3.821 -10.427 -27.674 1.00 39.53 177 TRP A C 1
ATOM 1456 O O . TRP A 1 177 ? 3.532 -9.279 -27.995 1.00 39.53 177 TRP A O 1
ATOM 1466 N N . GLU A 1 178 ? 2.901 -11.390 -27.668 1.00 33.31 178 GLU A N 1
ATOM 1467 C CA . GLU A 1 178 ? 1.498 -11.134 -28.004 1.00 33.31 178 GLU A CA 1
ATOM 1468 C C . GLU A 1 178 ? 0.570 -11.830 -27.010 1.00 33.31 178 GLU A C 1
ATOM 1470 O O . GLU A 1 178 ? 0.603 -13.050 -26.876 1.00 33.31 178 GLU A O 1
ATOM 1475 N N . SER A 1 179 ? -0.285 -11.028 -26.363 1.00 29.89 179 SER A N 1
ATOM 1476 C CA . SER A 1 179 ? -1.371 -11.377 -25.422 1.00 29.89 179 SER A CA 1
ATOM 1477 C C . SER A 1 179 ? -1.097 -11.017 -23.958 1.00 29.89 179 SER A C 1
ATOM 1479 O O . SER A 1 179 ? -0.906 -11.875 -23.101 1.00 29.89 179 SER A O 1
ATOM 1481 N N . ILE A 1 180 ? -1.186 -9.721 -23.641 1.00 31.36 180 ILE A N 1
ATOM 1482 C CA . ILE A 1 180 ? -1.656 -9.289 -22.318 1.00 31.36 180 ILE A CA 1
ATOM 1483 C C . ILE A 1 180 ? -3.170 -9.106 -22.446 1.00 31.36 180 ILE A C 1
ATOM 1485 O O . ILE A 1 180 ? -3.665 -8.040 -22.795 1.00 31.36 180 ILE A O 1
ATOM 1489 N N . VAL A 1 181 ? -3.892 -10.199 -22.211 1.00 36.25 181 VAL A N 1
ATOM 1490 C CA . VAL A 1 181 ? -5.322 -10.220 -21.901 1.00 36.25 181 VAL A CA 1
ATOM 1491 C C . VAL A 1 181 ? -5.410 -10.702 -20.457 1.00 36.25 181 VAL A C 1
ATOM 1493 O O . VAL A 1 181 ? -4.956 -11.797 -20.153 1.00 36.25 181 VAL A O 1
ATOM 1496 N N . TYR A 1 182 ? -5.934 -9.834 -19.590 1.00 34.59 182 TYR A N 1
ATOM 1497 C CA . TYR A 1 182 ? -6.529 -10.099 -18.277 1.00 34.59 182 TYR A CA 1
ATOM 1498 C C . TYR A 1 182 ? -5.967 -11.263 -17.430 1.00 34.59 182 TYR A C 1
ATOM 1500 O O . TYR A 1 182 ? -6.258 -12.432 -17.674 1.00 34.59 182 TYR A O 1
ATOM 1508 N N . CYS A 1 183 ? -5.382 -10.924 -16.272 1.00 31.25 183 CYS A N 1
ATOM 1509 C CA . CYS A 1 183 ? -5.631 -11.704 -15.053 1.00 31.25 183 CYS A CA 1
ATOM 1510 C C . CYS A 1 183 ? -7.114 -11.542 -14.685 1.00 31.25 183 CYS A C 1
ATOM 1512 O O . CYS A 1 183 ? -7.499 -10.716 -13.864 1.00 31.25 183 CYS A O 1
ATOM 1514 N N . GLY A 1 184 ? -7.956 -12.298 -15.375 1.00 31.20 184 GLY A N 1
ATOM 1515 C CA . GLY A 1 184 ? -9.349 -12.521 -15.051 1.00 31.20 184 GLY A CA 1
ATOM 1516 C C . GLY A 1 184 ? -9.557 -14.020 -15.095 1.00 31.20 184 GLY A C 1
ATOM 1517 O O . GLY A 1 184 ? -9.371 -14.640 -16.140 1.00 31.20 184 GLY A O 1
ATOM 1518 N N . ASN A 1 185 ? -9.916 -14.595 -13.952 1.00 43.44 185 ASN A N 1
ATOM 1519 C CA . ASN A 1 185 ? -10.395 -15.964 -13.861 1.00 43.44 185 ASN A CA 1
ATOM 1520 C C . ASN A 1 185 ? -11.415 -16.217 -14.978 1.00 43.44 185 ASN A C 1
ATOM 1522 O O . ASN A 1 185 ? -12.494 -15.619 -14.991 1.00 43.44 185 ASN A O 1
ATOM 1526 N N . ARG A 1 186 ? -11.101 -17.109 -15.919 1.00 37.81 186 ARG A N 1
ATOM 1527 C CA . ARG A 1 186 ? -12.138 -17.710 -16.748 1.00 37.81 186 ARG A CA 1
ATOM 1528 C C . ARG A 1 186 ? -11.781 -19.146 -17.074 1.00 37.81 186 ARG A C 1
ATOM 1530 O O . ARG A 1 186 ? -10.845 -19.439 -17.813 1.00 37.81 186 ARG A O 1
ATOM 1537 N N . HIS A 1 187 ? -12.582 -20.022 -16.482 1.00 39.19 187 HIS A N 1
ATOM 1538 C CA . HIS A 1 187 ? -12.737 -21.416 -16.838 1.00 39.19 187 HIS A CA 1
ATOM 1539 C C . HIS A 1 187 ? -12.548 -21.661 -18.338 1.00 39.19 187 HIS A C 1
ATOM 1541 O O . HIS A 1 187 ? -13.179 -21.033 -19.188 1.00 39.19 187 HIS A O 1
ATOM 1547 N N . ARG A 1 188 ? -11.719 -22.665 -18.615 1.00 49.78 188 ARG A N 1
ATOM 1548 C CA . ARG A 1 188 ? -11.676 -23.484 -19.825 1.00 49.78 188 ARG A CA 1
ATOM 1549 C C . ARG A 1 188 ? -13.051 -23.572 -20.516 1.00 49.78 188 ARG A C 1
ATOM 1551 O O . ARG A 1 188 ? -13.881 -24.383 -20.120 1.00 49.78 188 ARG A O 1
ATOM 1558 N N . LYS A 1 189 ? -13.243 -22.838 -21.614 1.00 41.38 189 LYS A N 1
ATOM 1559 C CA . LYS A 1 189 ? -14.060 -23.287 -22.753 1.00 41.38 189 LYS A CA 1
ATOM 1560 C C . LYS A 1 189 ? -13.353 -22.909 -24.050 1.00 41.38 189 LYS A C 1
ATOM 1562 O O . LYS A 1 189 ? -13.124 -21.739 -24.331 1.00 41.38 189 LYS A O 1
ATOM 1567 N N . ARG A 1 190 ? -12.979 -23.946 -24.806 1.00 47.38 190 ARG A N 1
ATOM 1568 C CA . ARG A 1 190 ? -12.508 -23.856 -26.190 1.00 47.38 190 ARG A CA 1
ATOM 1569 C C . ARG A 1 190 ? -13.572 -23.135 -27.016 1.00 47.38 190 ARG A C 1
ATOM 1571 O O . ARG A 1 190 ? -14.696 -23.622 -27.075 1.00 47.38 190 ARG A O 1
ATOM 1578 N N . LEU A 1 191 ? -13.207 -22.049 -27.686 1.00 42.88 191 LEU A N 1
ATOM 1579 C CA . LEU A 1 191 ? -13.933 -21.568 -28.854 1.00 42.88 191 LEU A CA 1
ATOM 1580 C C . LEU A 1 191 ? -12.925 -21.269 -29.959 1.00 42.88 191 LEU A C 1
ATOM 1582 O O . LEU A 1 191 ? -11.993 -20.488 -29.790 1.00 42.88 191 LEU A O 1
ATOM 1586 N N . ASN A 1 192 ? -13.120 -21.994 -31.057 1.00 49.12 192 ASN A N 1
ATOM 1587 C CA . ASN A 1 192 ? -12.494 -21.789 -32.348 1.00 49.12 192 ASN A CA 1
ATOM 1588 C C . ASN A 1 192 ? -12.919 -20.443 -32.955 1.00 49.12 192 ASN A C 1
ATOM 1590 O O . ASN A 1 192 ? -14.007 -19.944 -32.681 1.00 49.12 192 ASN A O 1
ATOM 1594 N N . HIS A 1 193 ? -12.081 -20.001 -33.891 1.00 45.38 193 HIS A N 1
ATOM 1595 C CA . HIS A 1 193 ? -12.290 -18.990 -34.928 1.00 45.38 193 HIS A CA 1
ATOM 1596 C C . HIS A 1 193 ? -11.935 -17.537 -34.617 1.00 45.38 193 HIS A C 1
ATOM 1598 O O . HIS A 1 193 ? -12.427 -16.894 -33.696 1.00 45.38 193 HIS A O 1
ATOM 1604 N N . GLY A 1 194 ? -11.031 -17.053 -35.472 1.00 51.34 194 GLY A N 1
ATOM 1605 C CA . GLY A 1 194 ? -10.425 -15.744 -35.422 1.00 51.34 194 GLY A CA 1
ATOM 1606 C C . GLY A 1 194 ? -11.341 -14.623 -35.883 1.00 51.34 194 GLY A C 1
ATOM 1607 O O . GLY A 1 194 ? -12.185 -14.790 -36.760 1.00 51.34 194 GLY A O 1
ATOM 1608 N N . ARG A 1 195 ? -11.072 -13.454 -35.308 1.00 37.97 195 ARG A N 1
ATOM 1609 C CA . ARG A 1 195 ? -11.096 -12.141 -35.953 1.00 37.97 195 ARG A CA 1
ATOM 1610 C C . ARG A 1 195 ? -10.148 -11.211 -35.176 1.00 37.97 195 ARG A C 1
ATOM 1612 O O . ARG A 1 195 ? -10.026 -11.382 -33.961 1.00 37.97 195 ARG A O 1
ATOM 1619 N N . PRO A 1 196 ? -9.464 -10.267 -35.843 1.00 42.97 196 PRO A N 1
ATOM 1620 C CA . PRO A 1 196 ? -8.576 -9.318 -35.182 1.00 42.97 196 PRO A CA 1
ATOM 1621 C C . PRO A 1 196 ? -9.413 -8.251 -34.461 1.00 42.97 196 PRO A C 1
ATOM 1623 O O . PRO A 1 196 ? -10.317 -7.670 -35.059 1.00 42.97 196 PRO A O 1
ATOM 1626 N N . TYR A 1 197 ? -9.141 -8.029 -33.174 1.00 35.34 197 TYR A N 1
ATOM 1627 C CA . TYR A 1 197 ? -9.794 -6.996 -32.367 1.00 35.34 197 TYR A CA 1
ATOM 1628 C C . TYR A 1 197 ? -8.908 -5.749 -32.276 1.00 35.34 197 TYR A C 1
ATOM 1630 O O . TYR A 1 197 ? -7.746 -5.827 -31.878 1.00 35.34 197 TYR A O 1
ATOM 1638 N N . ASP A 1 198 ? -9.502 -4.614 -32.642 1.00 40.19 198 ASP A N 1
ATOM 1639 C CA . ASP A 1 198 ? -8.964 -3.259 -32.551 1.00 40.19 198 ASP A CA 1
ATOM 1640 C C . ASP A 1 198 ? -8.748 -2.825 -31.092 1.00 40.19 198 ASP A C 1
ATOM 1642 O O . ASP A 1 198 ? -9.632 -2.969 -30.244 1.00 40.19 198 ASP A O 1
ATOM 1646 N N . VAL A 1 199 ? -7.578 -2.247 -30.806 1.00 41.53 199 VAL A N 1
ATOM 1647 C CA . VAL A 1 199 ? -7.187 -1.755 -29.476 1.00 41.53 199 VAL A CA 1
ATOM 1648 C C . VAL A 1 199 ? -7.226 -0.228 -29.481 1.00 41.53 199 VAL A C 1
ATOM 1650 O O . VAL A 1 199 ? -6.218 0.431 -29.720 1.00 41.53 199 VAL A O 1
ATOM 1653 N N . ASN A 1 200 ? -8.398 0.344 -29.204 1.00 48.62 200 ASN A N 1
ATOM 1654 C CA . ASN A 1 200 ? -8.563 1.776 -28.941 1.00 48.62 200 ASN A CA 1
ATOM 1655 C C . ASN A 1 200 ? -9.522 2.010 -27.763 1.00 48.62 200 ASN A C 1
ATOM 1657 O O . ASN A 1 200 ? -10.706 2.282 -27.925 1.00 48.62 200 ASN A O 1
ATOM 1661 N N . SER A 1 201 ? -8.971 1.924 -26.556 1.00 40.78 201 SER A N 1
ATOM 1662 C CA . SER A 1 201 ? -9.500 2.535 -25.330 1.00 40.78 201 SER A CA 1
ATOM 1663 C C . SER A 1 201 ? -8.325 2.576 -24.349 1.00 40.78 201 SER A C 1
ATOM 1665 O O . SER A 1 201 ? -7.837 1.536 -23.925 1.00 40.78 201 SER A O 1
ATOM 1667 N N . GLY A 1 202 ? -7.669 3.712 -24.132 1.00 41.16 202 GLY A N 1
ATOM 1668 C CA . GLY A 1 202 ? -8.199 4.767 -23.275 1.00 41.16 202 GLY A CA 1
ATOM 1669 C C . GLY A 1 202 ? -7.576 4.621 -21.883 1.00 41.16 202 GLY A C 1
ATOM 1670 O O . GLY A 1 202 ? -8.047 3.833 -21.078 1.00 41.16 202 GLY A O 1
ATOM 1671 N N . THR A 1 203 ? -6.482 5.355 -21.651 1.00 51.00 203 THR A N 1
ATOM 1672 C CA . THR A 1 203 ? -5.940 5.761 -20.337 1.00 51.00 203 THR A CA 1
ATOM 1673 C C . THR A 1 203 ? -6.007 4.753 -19.181 1.00 51.00 203 THR A C 1
ATOM 1675 O O . THR A 1 203 ? -6.992 4.711 -18.444 1.00 51.00 203 THR A O 1
ATOM 1678 N N . ARG A 1 204 ? -4.887 4.094 -18.865 1.00 41.28 204 ARG A N 1
ATOM 1679 C CA . ARG A 1 204 ? -4.576 3.791 -17.463 1.00 41.28 204 ARG A CA 1
ATOM 1680 C C . ARG A 1 204 ? -3.068 3.687 -17.274 1.00 41.28 204 ARG A C 1
ATOM 1682 O O . ARG A 1 204 ? -2.400 2.932 -17.966 1.00 41.28 204 ARG A O 1
ATOM 1689 N N . ALA A 1 205 ? -2.543 4.529 -16.389 1.00 39.16 205 ALA A N 1
ATOM 1690 C CA . ALA A 1 205 ? -1.174 4.450 -15.920 1.00 39.16 205 ALA A CA 1
ATOM 1691 C C . ALA A 1 205 ? -0.946 3.056 -15.322 1.00 39.16 205 ALA A C 1
ATOM 1693 O O . ALA A 1 205 ? -1.630 2.681 -14.368 1.00 39.16 205 ALA A O 1
ATOM 1694 N N . ASP A 1 206 ? -0.015 2.301 -15.901 1.00 38.97 206 ASP A N 1
ATOM 1695 C CA . ASP A 1 206 ? 0.447 1.019 -15.373 1.00 38.97 206 ASP A CA 1
ATOM 1696 C C . ASP A 1 206 ? 1.244 1.278 -14.086 1.00 38.97 206 ASP A C 1
ATOM 1698 O O . ASP A 1 206 ? 2.474 1.371 -14.080 1.00 38.97 206 ASP A O 1
ATOM 1702 N N . TYR A 1 207 ? 0.514 1.454 -12.985 1.00 45.09 207 TYR A N 1
ATOM 1703 C CA . TYR A 1 207 ? 1.053 1.349 -11.640 1.00 45.09 207 TYR A CA 1
ATOM 1704 C C . TYR A 1 207 ? 1.523 -0.089 -11.422 1.00 45.09 207 TYR A C 1
ATOM 1706 O O . TYR A 1 207 ? 0.792 -1.046 -11.664 1.00 45.09 207 TYR A O 1
ATOM 1714 N N . MET A 1 208 ? 2.758 -0.223 -10.948 1.00 42.16 208 MET A N 1
ATOM 1715 C CA . MET A 1 208 ? 3.338 -1.470 -10.465 1.00 42.16 208 MET A CA 1
ATOM 1716 C C . MET A 1 208 ? 2.371 -2.103 -9.445 1.00 42.16 208 MET A C 1
ATOM 1718 O O . MET A 1 208 ? 2.014 -1.468 -8.452 1.00 42.16 208 MET A O 1
ATOM 1722 N N . CYS A 1 209 ? 1.876 -3.301 -9.761 1.00 46.97 209 CYS A N 1
ATOM 1723 C CA . CYS A 1 209 ? 0.729 -3.937 -9.120 1.00 46.97 209 CYS A CA 1
ATOM 1724 C C . CYS A 1 209 ? 0.993 -4.306 -7.651 1.00 46.97 209 CYS A C 1
ATOM 1726 O O . CYS A 1 209 ? 1.335 -5.444 -7.348 1.00 46.97 209 CYS A O 1
ATOM 1728 N N . ILE A 1 210 ? 0.745 -3.386 -6.720 1.00 52.44 210 ILE A N 1
ATOM 1729 C CA . ILE A 1 210 ? 0.042 -3.813 -5.508 1.00 52.44 210 ILE A CA 1
ATOM 1730 C C . ILE A 1 210 ? -1.345 -4.207 -6.008 1.00 52.44 210 ILE A C 1
ATOM 1732 O O . ILE A 1 210 ? -2.051 -3.348 -6.541 1.00 52.44 210 ILE A O 1
ATOM 1736 N N . GLU A 1 211 ? -1.675 -5.498 -5.940 1.00 65.94 211 GLU A N 1
ATOM 1737 C CA . GLU A 1 211 ? -2.952 -6.011 -6.432 1.00 65.94 211 GLU A CA 1
ATOM 1738 C C . GLU A 1 211 ? -4.100 -5.188 -5.830 1.00 65.94 211 GLU A C 1
ATOM 1740 O O . GLU A 1 211 ? -4.118 -4.919 -4.628 1.00 65.94 211 GLU A O 1
ATOM 1745 N N . ASP A 1 212 ? -5.044 -4.746 -6.666 1.00 77.06 212 ASP A N 1
ATOM 1746 C CA . ASP A 1 212 ? -6.094 -3.801 -6.256 1.00 77.06 212 ASP A CA 1
ATOM 1747 C C . ASP A 1 212 ? -6.907 -4.306 -5.050 1.00 77.06 212 ASP A C 1
ATOM 1749 O O . ASP A 1 212 ? -7.387 -3.514 -4.237 1.00 77.06 212 ASP A O 1
ATOM 1753 N N . TRP A 1 213 ? -7.006 -5.630 -4.883 1.00 83.44 213 TRP A N 1
ATOM 1754 C CA . TRP A 1 213 ? -7.661 -6.238 -3.728 1.00 83.44 213 TRP A CA 1
ATOM 1755 C C . TRP A 1 213 ? -6.912 -5.980 -2.415 1.00 83.44 213 TRP A C 1
ATOM 1757 O O . TRP A 1 213 ? -7.564 -5.810 -1.390 1.00 83.44 213 TRP A O 1
ATOM 1767 N N . PHE A 1 214 ? -5.579 -5.890 -2.420 1.00 83.38 214 PHE A N 1
ATOM 1768 C CA . PHE A 1 214 ? -4.801 -5.616 -1.209 1.00 83.38 214 PHE A CA 1
ATOM 1769 C C . PHE A 1 214 ? -5.033 -4.179 -0.733 1.00 83.38 214 PHE A C 1
ATOM 1771 O O . PHE A 1 214 ? -5.280 -3.944 0.449 1.00 83.38 214 PHE A O 1
ATOM 1778 N N . LYS A 1 215 ? -5.078 -3.220 -1.670 1.00 82.31 215 LYS A N 1
ATOM 1779 C CA . LYS A 1 215 ? -5.476 -1.834 -1.368 1.00 82.31 215 LYS A CA 1
ATOM 1780 C C . LYS A 1 215 ? -6.899 -1.765 -0.814 1.00 82.31 215 LYS A C 1
ATOM 1782 O O . LYS A 1 215 ? -7.152 -1.013 0.122 1.00 82.31 215 LYS A O 1
ATOM 1787 N N . ALA A 1 216 ? -7.819 -2.560 -1.363 1.00 85.50 216 ALA A N 1
ATOM 1788 C CA . ALA A 1 216 ? -9.187 -2.640 -0.859 1.00 85.50 216 ALA A CA 1
ATOM 1789 C C . ALA A 1 216 ? -9.243 -3.219 0.567 1.00 85.50 216 ALA A C 1
ATOM 1791 O O . ALA A 1 216 ? -9.903 -2.641 1.427 1.00 85.50 216 ALA A O 1
ATOM 1792 N N . VAL A 1 217 ? -8.510 -4.301 0.851 1.00 88.50 217 VAL A N 1
ATOM 1793 C CA . VAL A 1 217 ? -8.388 -4.889 2.200 1.00 88.50 217 VAL A CA 1
ATOM 1794 C C . VAL A 1 217 ? -7.828 -3.869 3.195 1.00 88.50 217 VAL A C 1
ATOM 1796 O O . VAL A 1 217 ? -8.366 -3.721 4.295 1.00 88.50 217 VAL A O 1
ATOM 1799 N N . GLN A 1 218 ? -6.793 -3.123 2.802 1.00 87.25 218 GLN A N 1
ATOM 1800 C CA . GLN A 1 218 ? -6.204 -2.072 3.628 1.00 87.25 218 GLN A CA 1
ATOM 1801 C C . GLN A 1 218 ? -7.217 -0.957 3.927 1.00 87.25 218 GLN A C 1
ATOM 1803 O O . GLN A 1 218 ? -7.402 -0.589 5.087 1.00 87.25 218 GLN A O 1
ATOM 1808 N N . ALA A 1 219 ? -7.927 -0.466 2.908 1.00 88.00 219 ALA A N 1
ATOM 1809 C CA . ALA A 1 219 ? -8.946 0.569 3.072 1.00 88.00 219 ALA A CA 1
ATOM 1810 C C . ALA A 1 219 ? -10.096 0.115 3.989 1.00 88.00 219 ALA A C 1
ATOM 1812 O O . ALA A 1 219 ? -10.507 0.864 4.874 1.00 88.00 219 ALA A O 1
ATOM 1813 N N . MET A 1 220 ? -10.576 -1.122 3.827 1.00 91.50 220 MET A N 1
ATOM 1814 C CA . MET A 1 220 ? -11.635 -1.702 4.662 1.00 91.50 220 MET A CA 1
ATOM 1815 C C . MET A 1 220 ? -11.190 -1.891 6.116 1.00 91.50 220 MET A C 1
ATOM 1817 O O . MET A 1 220 ? -11.971 -1.641 7.032 1.00 91.50 220 MET A O 1
ATOM 1821 N N . SER A 1 221 ? -9.925 -2.261 6.339 1.00 89.12 221 SER A N 1
ATOM 1822 C CA . SER A 1 221 ? -9.356 -2.396 7.687 1.00 89.12 221 SER A CA 1
ATOM 1823 C C . SER A 1 221 ? -9.261 -1.043 8.396 1.00 89.12 221 SER A C 1
ATOM 1825 O O . SER A 1 221 ? -9.673 -0.920 9.549 1.00 89.12 221 SER A O 1
ATOM 1827 N N . ILE A 1 222 ? -8.782 -0.007 7.694 1.00 87.62 222 ILE A N 1
ATOM 1828 C CA . ILE A 1 222 ? -8.711 1.365 8.221 1.00 87.62 222 ILE A CA 1
ATOM 1829 C C . ILE A 1 222 ? -10.118 1.890 8.528 1.00 87.62 222 ILE A C 1
ATOM 1831 O O . ILE A 1 222 ? -10.343 2.457 9.596 1.00 87.62 222 ILE A O 1
ATOM 1835 N N . LEU A 1 223 ? -11.078 1.673 7.625 1.00 90.31 223 LEU A N 1
ATOM 1836 C CA . LEU A 1 223 ? -12.464 2.090 7.827 1.00 90.31 223 LEU A CA 1
ATOM 1837 C C . LEU A 1 223 ? -13.083 1.406 9.052 1.00 90.31 223 LEU A C 1
ATOM 1839 O O . LEU A 1 223 ? -13.662 2.085 9.898 1.00 90.31 223 LEU A O 1
ATOM 1843 N N . GLY A 1 224 ? -12.921 0.086 9.181 1.00 89.94 224 GLY A N 1
ATOM 1844 C CA . GLY A 1 224 ? -13.397 -0.664 10.343 1.00 89.94 224 GLY A CA 1
ATOM 1845 C C . GLY A 1 224 ? -12.803 -0.143 11.652 1.00 89.94 224 GLY A C 1
ATOM 1846 O O . GLY A 1 224 ? -13.530 0.057 12.624 1.00 89.94 224 GLY A O 1
ATOM 1847 N N . PHE A 1 225 ? -11.508 0.177 11.655 1.00 88.44 225 PHE A N 1
ATOM 1848 C CA . PHE A 1 225 ? -10.833 0.760 12.811 1.00 88.44 225 PHE A CA 1
ATOM 1849 C C . PHE A 1 225 ? -11.373 2.150 13.189 1.00 88.44 225 PHE A C 1
ATOM 1851 O O . PHE A 1 225 ? -11.675 2.396 14.358 1.00 88.44 225 PHE A O 1
ATOM 1858 N N . LEU A 1 226 ? -11.567 3.046 12.216 1.00 89.69 226 LEU A N 1
ATOM 1859 C CA . LEU A 1 226 ? -12.148 4.373 12.463 1.00 89.69 226 LEU A CA 1
ATOM 1860 C C . LEU A 1 226 ? -13.570 4.278 13.032 1.00 89.69 226 LEU A C 1
ATOM 1862 O O . LEU A 1 226 ? -13.916 5.008 13.960 1.00 89.69 226 LEU A O 1
ATOM 1866 N N . VAL A 1 227 ? -14.380 3.350 12.519 1.00 92.44 227 VAL A N 1
ATOM 1867 C CA . VAL A 1 227 ? -15.735 3.100 13.026 1.00 92.44 227 VAL A CA 1
ATOM 1868 C C . VAL A 1 227 ? -15.701 2.593 14.475 1.00 92.44 227 VAL A C 1
ATOM 1870 O O . VAL A 1 227 ? -16.512 3.034 15.290 1.00 92.44 227 VAL A O 1
ATOM 1873 N N . LEU A 1 228 ? -14.736 1.739 14.838 1.00 88.88 228 LEU A N 1
ATOM 1874 C CA . LEU A 1 228 ? -14.550 1.305 16.228 1.00 88.88 228 LEU A CA 1
ATOM 1875 C C . LEU A 1 228 ? -14.117 2.450 17.154 1.00 88.88 228 LEU A C 1
ATOM 1877 O O . LEU A 1 228 ? -14.606 2.519 18.281 1.00 88.88 228 LEU A O 1
ATOM 1881 N N . ILE A 1 229 ? -13.269 3.380 16.697 1.00 88.38 229 ILE A N 1
ATOM 1882 C CA . ILE A 1 229 ? -12.930 4.585 17.477 1.00 88.38 229 ILE A CA 1
ATOM 1883 C C . ILE A 1 229 ? -14.194 5.393 17.778 1.00 88.38 229 ILE A C 1
ATOM 1885 O O . ILE A 1 229 ? -14.415 5.782 18.926 1.00 88.38 229 ILE A O 1
ATOM 1889 N N . VAL A 1 230 ? -15.044 5.619 16.772 1.00 90.31 230 VAL A N 1
ATOM 1890 C CA . VAL A 1 230 ? -16.316 6.332 16.960 1.00 90.31 230 VAL A CA 1
ATOM 1891 C C . VAL A 1 230 ? -17.200 5.596 17.967 1.00 90.31 230 VAL A C 1
ATOM 1893 O O . VAL A 1 230 ? -17.736 6.233 18.872 1.00 90.31 230 VAL A O 1
ATOM 1896 N N . ALA A 1 231 ? -17.299 4.266 17.880 1.00 89.94 231 ALA A N 1
ATOM 1897 C CA . ALA A 1 231 ? -18.058 3.464 18.838 1.00 89.94 231 ALA A CA 1
ATOM 1898 C C . ALA A 1 231 ? -17.549 3.646 20.279 1.00 89.94 231 ALA A C 1
ATOM 1900 O O . ALA A 1 231 ? -18.343 3.878 21.191 1.00 89.94 231 ALA A O 1
ATOM 1901 N N . VAL A 1 232 ? -16.227 3.621 20.486 1.00 88.25 232 VAL A N 1
ATOM 1902 C CA . VAL A 1 232 ? -15.609 3.855 21.802 1.00 88.25 232 VAL A CA 1
ATOM 1903 C C . VAL A 1 232 ? -15.940 5.252 22.323 1.00 88.25 232 VAL A C 1
ATOM 1905 O O . VAL A 1 232 ? -16.360 5.384 23.473 1.00 88.25 232 VAL A O 1
ATOM 1908 N N . VAL A 1 233 ? -15.812 6.289 21.491 1.00 88.62 233 VAL A N 1
ATOM 1909 C CA . VAL A 1 233 ? -16.153 7.669 21.875 1.00 88.62 233 VAL A CA 1
ATOM 1910 C C . VAL A 1 233 ? -17.626 7.777 22.274 1.00 88.62 233 VAL A C 1
ATOM 1912 O O . VAL A 1 233 ? -17.930 8.380 23.300 1.00 88.62 233 VAL A O 1
ATOM 1915 N N . MET A 1 234 ? -18.538 7.150 21.528 1.00 88.38 234 MET A N 1
ATOM 1916 C CA . MET A 1 234 ? -19.971 7.153 21.849 1.00 88.38 234 MET A CA 1
ATOM 1917 C C . MET A 1 234 ? -20.264 6.451 23.181 1.00 88.38 234 MET A C 1
ATOM 1919 O O . MET A 1 234 ? -21.024 6.976 23.998 1.00 88.38 234 MET A O 1
ATOM 1923 N N . THR A 1 235 ? -19.619 5.314 23.451 1.00 86.25 235 THR A N 1
ATOM 1924 C CA . THR A 1 235 ? -19.752 4.607 24.734 1.00 86.25 235 THR A CA 1
ATOM 1925 C C . THR A 1 235 ? -19.198 5.436 25.895 1.00 86.25 235 THR A C 1
ATOM 1927 O O . THR A 1 235 ? -19.832 5.531 26.944 1.00 86.25 235 THR A O 1
ATOM 1930 N N . VAL A 1 236 ? -18.062 6.110 25.708 1.00 86.06 236 VAL A N 1
ATOM 1931 C CA . VAL A 1 236 ? -17.486 7.024 26.706 1.00 86.06 236 VAL A CA 1
ATOM 1932 C C . VAL A 1 236 ? -18.432 8.204 26.958 1.00 86.06 236 VAL A C 1
ATOM 1934 O O . VAL A 1 236 ? -18.775 8.477 28.105 1.00 86.06 236 VAL A O 1
ATOM 1937 N N . LEU A 1 237 ? -18.948 8.863 25.917 1.00 85.44 237 LEU A N 1
ATOM 1938 C CA . LEU A 1 237 ? -19.916 9.959 26.065 1.00 85.44 237 LEU A CA 1
ATOM 1939 C C . LEU A 1 237 ? -21.182 9.523 26.812 1.00 85.44 237 LEU A C 1
ATOM 1941 O O . LEU A 1 237 ? -21.715 10.285 27.622 1.00 85.44 237 LEU A O 1
ATOM 1945 N N . LYS A 1 238 ? -21.644 8.289 26.587 1.00 84.38 238 LYS A N 1
ATOM 1946 C CA . LYS A 1 238 ? -22.777 7.713 27.313 1.00 84.38 238 LYS A CA 1
ATOM 1947 C C . LYS A 1 238 ? -22.481 7.541 28.805 1.00 84.38 238 LYS A C 1
ATOM 1949 O O . LYS A 1 238 ? -23.340 7.864 29.623 1.00 84.38 238 LYS A O 1
ATOM 1954 N N . LEU A 1 239 ? -21.283 7.065 29.148 1.00 82.56 239 LEU A N 1
ATOM 1955 C CA . LEU A 1 239 ? -20.848 6.880 30.535 1.00 82.56 239 LEU A CA 1
ATOM 1956 C C . LEU A 1 239 ? -20.612 8.211 31.263 1.00 82.56 239 LEU A C 1
ATOM 1958 O O . LEU A 1 239 ? -20.870 8.277 32.464 1.00 82.56 239 LEU A O 1
ATOM 1962 N N . PHE A 1 240 ? -20.143 9.243 30.546 1.00 82.38 240 PHE A N 1
ATOM 1963 C CA . PHE A 1 240 ? -19.677 10.499 31.146 1.00 82.38 240 PHE A CA 1
ATOM 1964 C C . PHE A 1 240 ? -20.657 11.674 31.088 1.00 82.38 240 PHE A C 1
ATOM 1966 O O . PHE A 1 240 ? -20.772 12.432 32.047 1.00 82.38 240 PHE A O 1
ATOM 1973 N N . VAL A 1 241 ? -21.340 11.862 29.960 1.00 89.38 241 VAL A N 1
ATOM 1974 C CA . VAL A 1 241 ? -22.068 13.110 29.668 1.00 89.38 241 VAL A CA 1
ATOM 1975 C C . VAL A 1 241 ? -23.573 12.878 29.561 1.00 89.38 241 VAL A C 1
ATOM 1977 O O . VAL A 1 241 ? -24.365 13.706 29.997 1.00 89.38 241 VAL A O 1
ATOM 1980 N N . MET A 1 242 ? -23.991 11.753 28.976 1.00 81.12 242 MET A N 1
ATOM 1981 C CA . MET A 1 242 ? -25.366 11.551 28.504 1.00 81.12 242 MET A CA 1
ATOM 1982 C C . MET A 1 242 ? -26.035 10.323 29.142 1.00 81.12 242 MET A C 1
ATOM 1984 O O . MET A 1 242 ? -26.580 9.460 28.440 1.00 81.12 242 MET A O 1
ATOM 1988 N N . LYS A 1 243 ? -26.019 10.256 30.481 1.00 80.88 243 LYS A N 1
ATOM 1989 C CA . LYS A 1 243 ? -26.432 9.079 31.268 1.00 80.88 243 LYS A CA 1
ATOM 1990 C C . LYS A 1 243 ? -27.822 8.533 30.921 1.00 80.88 243 LYS A C 1
ATOM 1992 O O . LYS A 1 243 ? -27.970 7.319 30.841 1.00 80.88 243 LYS A O 1
ATOM 1997 N N . ASP A 1 244 ? -28.775 9.382 30.537 1.00 85.31 244 ASP A N 1
ATOM 1998 C CA . ASP A 1 244 ? -30.164 8.953 30.283 1.00 85.31 244 ASP A CA 1
ATOM 1999 C C . ASP A 1 244 ? -30.544 8.866 28.793 1.00 85.31 244 ASP A C 1
ATOM 2001 O O . ASP A 1 244 ? -31.621 8.396 28.430 1.00 85.31 244 ASP A O 1
ATOM 2005 N N . ASN A 1 245 ? -29.636 9.224 27.878 1.00 86.75 245 ASN A N 1
ATOM 2006 C CA . ASN A 1 245 ? -29.931 9.179 26.443 1.00 86.75 245 ASN A CA 1
ATOM 2007 C C . ASN A 1 245 ? -29.795 7.760 25.876 1.00 86.75 245 ASN A C 1
ATOM 2009 O O . ASN A 1 245 ? -28.690 7.302 25.576 1.00 86.75 245 ASN A O 1
ATOM 2013 N N . LYS A 1 246 ? -30.923 7.060 25.725 1.00 87.69 246 LYS A N 1
ATOM 2014 C CA . LYS A 1 246 ? -31.013 5.747 25.058 1.00 87.69 246 LYS A CA 1
ATOM 2015 C C . LYS A 1 246 ? -30.470 5.746 23.612 1.00 87.69 246 LYS A C 1
ATOM 2017 O O . LYS A 1 246 ? -29.766 4.799 23.266 1.00 87.69 246 LYS A O 1
ATOM 2022 N N . PRO A 1 247 ? -30.686 6.790 22.779 1.00 90.12 247 PRO A N 1
ATOM 2023 C CA . PRO A 1 247 ? -30.232 6.774 21.383 1.00 90.12 247 PRO A CA 1
ATOM 2024 C C . PRO A 1 247 ? -28.711 6.663 21.217 1.00 90.12 247 PRO A C 1
ATOM 2026 O O . PRO A 1 247 ? -28.240 5.976 20.316 1.00 90.12 247 PRO A O 1
ATOM 2029 N N . VAL A 1 248 ? -27.934 7.296 22.104 1.00 87.50 248 VAL A N 1
ATOM 2030 C CA . VAL A 1 248 ? -26.460 7.279 22.043 1.00 87.50 248 VAL A CA 1
ATOM 2031 C C . VAL A 1 248 ? -25.916 5.871 22.284 1.00 87.50 248 VAL A C 1
ATOM 2033 O O . VAL A 1 248 ? -24.958 5.458 21.636 1.00 87.50 248 VAL A O 1
ATOM 2036 N N . LEU A 1 249 ? -26.564 5.112 2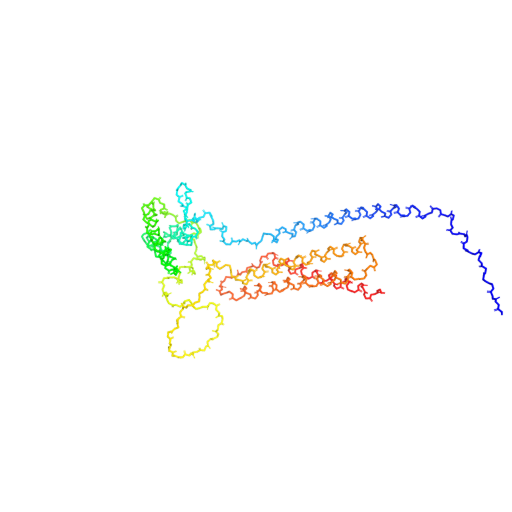3.171 1.00 88.00 249 LEU A N 1
ATOM 2037 C CA . LEU A 1 249 ? -26.182 3.735 23.466 1.00 88.00 249 LEU A CA 1
ATOM 2038 C C . LEU A 1 249 ? -26.451 2.812 22.271 1.00 88.00 249 LEU A C 1
ATOM 2040 O O . LEU A 1 249 ? -25.561 2.071 21.864 1.00 88.00 249 LEU A O 1
ATOM 2044 N N . PHE A 1 250 ? -27.632 2.915 21.654 1.00 90.88 250 PHE A N 1
ATOM 2045 C CA . PHE A 1 250 ? -27.938 2.160 20.434 1.00 90.88 250 PHE A CA 1
ATOM 2046 C C . PHE A 1 250 ? -27.002 2.525 19.276 1.00 90.88 250 PHE A C 1
ATOM 2048 O O . PHE A 1 250 ? -26.575 1.638 18.539 1.00 90.88 250 PHE A O 1
ATOM 2055 N N . ALA A 1 251 ? -26.618 3.800 19.144 1.00 91.62 251 ALA A N 1
ATOM 2056 C CA . ALA A 1 251 ? -25.630 4.228 18.157 1.00 91.62 251 ALA A CA 1
ATOM 2057 C C . ALA A 1 251 ? -24.236 3.628 18.426 1.00 91.62 251 ALA A C 1
ATOM 2059 O O . ALA A 1 251 ? -23.583 3.160 17.492 1.00 91.62 251 ALA A O 1
ATOM 2060 N N . GLY A 1 252 ? -23.790 3.581 19.686 1.00 89.50 252 GLY A N 1
ATOM 2061 C CA . GLY A 1 252 ? -22.530 2.938 20.079 1.00 89.50 252 GLY A CA 1
ATOM 2062 C C . GLY A 1 252 ? -22.512 1.431 19.793 1.00 89.50 252 GLY A C 1
ATOM 2063 O O . GLY A 1 252 ? -21.550 0.916 19.227 1.00 89.50 252 GLY A O 1
ATOM 2064 N N . ILE A 1 253 ? -23.607 0.731 20.104 1.00 91.44 253 ILE A N 1
ATOM 2065 C CA . ILE A 1 253 ? -23.767 -0.699 19.797 1.00 91.44 253 ILE A CA 1
ATOM 2066 C C . ILE A 1 253 ? -23.778 -0.928 18.277 1.00 91.44 253 ILE A C 1
ATOM 2068 O O . ILE A 1 253 ? -23.058 -1.783 17.774 1.00 91.44 253 ILE A O 1
ATOM 2072 N N . GLY A 1 254 ? -24.553 -0.148 17.519 1.00 91.56 254 GLY A N 1
ATOM 2073 C CA . GLY A 1 254 ? -24.630 -0.299 16.063 1.00 91.56 254 GLY A CA 1
ATOM 2074 C C . GLY A 1 254 ? -23.291 -0.043 15.365 1.00 91.56 254 GLY A C 1
ATOM 2075 O O . GLY A 1 254 ? -22.895 -0.799 14.476 1.00 91.56 254 GLY A O 1
ATOM 2076 N N . THR A 1 255 ? -22.562 0.990 15.794 1.00 91.88 255 THR A N 1
ATOM 2077 C CA . THR A 1 255 ? -21.237 1.313 15.243 1.00 91.88 255 THR A CA 1
ATOM 2078 C C . THR A 1 255 ? -20.188 0.258 15.594 1.00 91.88 255 THR A C 1
ATOM 2080 O O . THR A 1 255 ? -19.385 -0.079 14.727 1.00 91.88 255 THR A O 1
ATOM 2083 N N . SER A 1 256 ? -20.218 -0.347 16.787 1.00 90.56 256 SER A N 1
ATOM 2084 C CA . SER A 1 256 ? -19.271 -1.419 17.130 1.00 90.56 256 SER A CA 1
ATOM 2085 C C . SER A 1 256 ? -19.452 -2.665 16.253 1.00 90.56 256 SER A C 1
ATOM 2087 O O . SER A 1 256 ? -18.468 -3.182 15.719 1.00 90.56 256 SER A O 1
ATOM 2089 N N . PHE A 1 257 ? -20.699 -3.091 16.010 1.00 91.81 257 PHE A N 1
ATOM 2090 C CA . PHE A 1 257 ? -20.997 -4.189 15.084 1.00 91.81 257 PHE A CA 1
ATOM 2091 C C . PHE A 1 257 ? -20.573 -3.861 13.647 1.00 91.81 257 PHE A C 1
ATOM 2093 O O . PHE A 1 257 ? -19.952 -4.695 12.988 1.00 91.81 257 PHE A O 1
ATOM 2100 N N . ALA A 1 258 ? -20.851 -2.644 13.167 1.00 93.31 258 ALA A N 1
ATOM 2101 C CA . ALA A 1 258 ? -20.447 -2.217 11.829 1.00 93.31 258 ALA A CA 1
ATOM 2102 C C . ALA A 1 258 ? -18.917 -2.259 11.648 1.00 93.31 258 ALA A C 1
ATOM 2104 O O . ALA A 1 258 ? -18.430 -2.813 10.662 1.00 93.31 258 ALA A O 1
ATOM 2105 N N . GLY A 1 259 ? -18.155 -1.739 12.618 1.00 91.00 259 GLY A N 1
ATOM 2106 C CA . GLY A 1 259 ? -16.690 -1.787 12.604 1.00 91.00 259 GLY A CA 1
ATOM 2107 C C . GLY A 1 259 ? -16.146 -3.219 12.597 1.00 91.00 259 GLY A C 1
ATOM 2108 O O . GLY A 1 259 ? -15.267 -3.542 11.795 1.00 91.00 259 GLY A O 1
ATOM 2109 N N . GLY A 1 260 ? -16.725 -4.102 13.419 1.00 89.00 260 GLY A N 1
ATOM 2110 C CA . GLY A 1 260 ? -16.380 -5.527 13.447 1.00 89.00 260 GLY A CA 1
ATOM 2111 C C . GLY A 1 260 ? -16.616 -6.238 12.109 1.00 89.00 260 GLY A C 1
ATOM 2112 O O . GLY A 1 260 ? -15.764 -7.008 11.670 1.00 89.00 260 GLY A O 1
ATOM 2113 N N . ILE A 1 261 ? -17.724 -5.940 11.419 1.00 92.94 261 ILE A N 1
ATOM 2114 C CA . ILE A 1 261 ? -18.040 -6.512 10.098 1.00 92.94 261 ILE A CA 1
ATOM 2115 C C . ILE A 1 261 ? -17.023 -6.073 9.035 1.00 92.94 261 ILE A C 1
ATOM 2117 O O . ILE A 1 261 ? -16.578 -6.903 8.243 1.00 92.94 261 ILE A O 1
ATOM 2121 N N . PHE A 1 262 ? -16.616 -4.799 9.015 1.00 92.25 262 PHE A N 1
ATOM 2122 C CA . PHE A 1 262 ? -15.605 -4.318 8.064 1.00 92.25 262 PHE A CA 1
ATOM 2123 C C . PHE A 1 262 ? -14.264 -5.045 8.221 1.00 92.25 262 PHE A C 1
ATOM 2125 O O . PHE A 1 262 ? -13.671 -5.466 7.224 1.00 92.25 262 PHE A O 1
ATOM 2132 N N . ILE A 1 263 ? -13.820 -5.245 9.466 1.00 90.75 263 ILE A N 1
ATOM 2133 C CA . ILE A 1 263 ? -12.590 -5.989 9.771 1.00 90.75 263 ILE A CA 1
ATOM 2134 C C . ILE A 1 263 ? -12.738 -7.460 9.363 1.00 90.75 263 ILE A C 1
ATOM 2136 O O . ILE A 1 263 ? -11.833 -8.006 8.735 1.00 90.75 263 ILE A O 1
ATOM 2140 N N . LEU A 1 264 ? -13.889 -8.085 9.640 1.00 91.56 264 LEU A N 1
ATOM 2141 C CA . LEU A 1 264 ? -14.173 -9.467 9.240 1.00 91.56 264 LEU A CA 1
ATOM 2142 C C . LEU A 1 264 ? -14.052 -9.650 7.725 1.00 91.56 264 LEU A C 1
ATOM 2144 O O . LEU A 1 264 ? -13.383 -10.576 7.271 1.00 91.56 264 LEU A O 1
ATOM 2148 N N . ILE A 1 265 ? -14.661 -8.756 6.940 1.00 92.44 265 ILE A N 1
ATOM 2149 C CA . ILE A 1 265 ? -14.593 -8.804 5.473 1.00 92.44 265 ILE A CA 1
ATOM 2150 C C . ILE A 1 265 ? -13.142 -8.668 5.001 1.00 92.44 265 ILE A C 1
ATOM 2152 O O . ILE A 1 265 ? -12.709 -9.434 4.141 1.00 92.44 265 ILE A O 1
ATOM 2156 N N . ALA A 1 266 ? -12.379 -7.731 5.570 1.00 91.44 266 ALA A N 1
ATOM 2157 C CA . ALA A 1 266 ? -10.978 -7.531 5.209 1.00 91.44 266 ALA A CA 1
ATOM 2158 C C . ALA A 1 266 ? -10.130 -8.790 5.475 1.00 91.44 266 ALA A C 1
ATOM 2160 O O . ALA A 1 266 ? -9.410 -9.245 4.585 1.00 91.44 266 ALA A O 1
ATOM 2161 N N . VAL A 1 267 ? -10.274 -9.393 6.660 1.00 89.56 267 VAL A N 1
ATOM 2162 C CA . VAL A 1 267 ? -9.586 -10.635 7.056 1.00 89.56 267 VAL A CA 1
ATOM 2163 C C . VAL A 1 267 ? -9.996 -11.808 6.163 1.00 89.56 267 VAL A C 1
ATOM 2165 O O . VAL A 1 267 ? -9.133 -12.552 5.697 1.00 89.56 267 VAL A O 1
ATOM 2168 N N . ALA A 1 268 ? -11.291 -11.955 5.871 1.00 90.44 268 ALA A N 1
ATOM 2169 C CA . ALA A 1 268 ? -11.807 -13.031 5.028 1.00 90.44 268 ALA A CA 1
ATOM 2170 C C . ALA A 1 268 ? -11.294 -12.933 3.582 1.00 90.44 268 ALA A C 1
ATOM 2172 O O . ALA A 1 268 ? -10.849 -13.934 3.019 1.00 90.44 268 ALA A O 1
ATOM 2173 N N . VAL A 1 269 ? -11.308 -11.734 2.988 1.00 90.44 269 VAL A N 1
ATOM 2174 C CA . VAL A 1 269 ? -10.777 -11.504 1.633 1.00 90.44 269 VAL A CA 1
ATOM 2175 C C . VAL A 1 269 ? -9.272 -11.748 1.596 1.00 90.44 269 VAL A C 1
ATOM 2177 O O . VAL A 1 269 ? -8.795 -12.392 0.663 1.00 90.44 269 VAL A O 1
ATOM 2180 N N . TYR A 1 270 ? -8.536 -11.286 2.611 1.00 87.94 270 TYR A N 1
ATOM 2181 C CA . TYR A 1 270 ? -7.099 -11.525 2.717 1.00 87.94 270 TYR A CA 1
ATOM 2182 C C . TYR A 1 270 ? -6.779 -13.023 2.782 1.00 87.94 270 TYR A C 1
ATOM 2184 O O . TYR A 1 270 ? -5.986 -13.514 1.982 1.00 87.94 270 TYR A O 1
ATOM 2192 N N . ALA A 1 271 ? -7.447 -13.770 3.666 1.00 86.31 271 ALA A N 1
ATOM 2193 C CA . ALA A 1 271 ? -7.249 -15.211 3.804 1.00 86.31 271 ALA A CA 1
ATOM 2194 C C . ALA A 1 271 ? -7.596 -15.972 2.513 1.00 86.31 271 ALA A C 1
ATOM 2196 O O . ALA A 1 271 ? -6.820 -16.813 2.064 1.00 86.31 271 ALA A O 1
ATOM 2197 N N . ALA A 1 272 ? -8.726 -15.642 1.877 1.00 87.94 272 ALA A N 1
ATOM 2198 C CA . ALA A 1 272 ? -9.130 -16.263 0.618 1.00 87.94 272 ALA A CA 1
ATOM 2199 C C . ALA A 1 272 ? -8.119 -15.995 -0.509 1.00 87.94 272 ALA A C 1
ATOM 2201 O O . ALA A 1 272 ? -7.765 -16.908 -1.249 1.00 87.94 272 ALA A O 1
ATOM 2202 N N . LYS A 1 273 ? -7.621 -14.757 -0.623 1.00 85.44 273 LYS A N 1
ATOM 2203 C CA . LYS A 1 273 ? -6.668 -14.374 -1.673 1.00 85.44 273 LYS A CA 1
ATOM 2204 C C . LYS A 1 273 ? -5.279 -14.958 -1.464 1.00 85.44 273 LYS A C 1
ATOM 2206 O O . LYS A 1 273 ? -4.652 -15.336 -2.446 1.00 85.44 273 LYS A O 1
ATOM 2211 N N . MET A 1 274 ? -4.828 -15.085 -0.219 1.00 80.69 274 MET A N 1
ATOM 2212 C CA . MET A 1 274 ? -3.556 -15.741 0.088 1.00 80.69 274 MET A CA 1
ATOM 2213 C C . MET A 1 274 ? -3.575 -17.232 -0.279 1.00 80.69 274 MET A C 1
ATOM 2215 O O . MET A 1 274 ? -2.584 -17.731 -0.800 1.00 80.69 274 MET A O 1
ATOM 2219 N N . ASN A 1 275 ? -4.708 -17.920 -0.098 1.00 80.00 275 ASN A N 1
ATOM 2220 C CA . ASN A 1 275 ? -4.861 -19.331 -0.481 1.00 80.00 275 ASN A CA 1
ATOM 2221 C C . ASN A 1 275 ? -4.907 -19.556 -2.004 1.00 80.00 275 ASN A C 1
ATOM 2223 O O . ASN A 1 275 ? -4.562 -20.636 -2.476 1.00 80.00 275 ASN A O 1
ATOM 2227 N N . ASP A 1 276 ? -5.329 -18.550 -2.776 1.00 78.19 276 ASP A N 1
ATOM 2228 C CA . ASP A 1 276 ? -5.360 -18.614 -4.244 1.00 78.19 276 ASP A CA 1
ATOM 2229 C C . ASP A 1 276 ? -3.954 -18.491 -4.873 1.00 78.19 276 ASP A C 1
ATOM 2231 O O . ASP A 1 276 ? -3.796 -18.734 -6.075 1.00 78.19 276 ASP A O 1
ATOM 2235 N N . LEU A 1 277 ? -2.934 -18.077 -4.107 1.00 72.56 277 LEU A N 1
ATOM 2236 C CA . LEU A 1 277 ? -1.583 -17.871 -4.626 1.00 72.56 277 LEU A CA 1
ATOM 2237 C C . LEU A 1 277 ? -0.884 -19.224 -4.860 1.00 72.56 277 LEU A C 1
ATOM 2239 O O . LEU A 1 277 ? -0.681 -19.994 -3.922 1.00 72.56 277 LEU A O 1
ATOM 2243 N N . PRO A 1 278 ? -0.477 -19.537 -6.107 1.00 53.25 278 PRO A N 1
ATOM 2244 C CA . PRO A 1 278 ? 0.168 -20.799 -6.435 1.00 53.25 278 PRO A CA 1
ATOM 2245 C C . PRO A 1 278 ? 1.635 -20.764 -5.995 1.00 53.25 278 PRO A C 1
ATOM 2247 O O . PRO A 1 278 ? 2.528 -20.469 -6.792 1.00 53.25 278 PRO A O 1
ATOM 2250 N N . THR A 1 279 ? 1.903 -21.057 -4.727 1.00 49.56 279 THR A N 1
ATOM 2251 C CA . THR A 1 279 ? 3.271 -21.169 -4.212 1.00 49.56 279 THR A CA 1
ATOM 2252 C C . THR A 1 279 ? 3.426 -22.396 -3.330 1.00 49.56 279 THR A C 1
ATOM 2254 O O . THR A 1 279 ? 2.713 -22.581 -2.356 1.00 49.56 279 THR A O 1
ATOM 2257 N N . ASN A 1 280 ? 4.425 -23.206 -3.675 1.00 48.53 280 ASN A N 1
ATOM 2258 C CA . ASN A 1 280 ? 4.914 -24.383 -2.951 1.00 48.53 280 ASN A CA 1
ATOM 2259 C C . ASN A 1 280 ? 5.722 -23.985 -1.690 1.00 48.53 280 ASN A C 1
ATOM 2261 O O . ASN A 1 280 ? 6.749 -24.585 -1.387 1.00 48.53 280 ASN A O 1
ATOM 2265 N N . ILE A 1 281 ? 5.335 -22.886 -1.041 1.00 52.25 281 ILE A N 1
ATOM 2266 C CA . ILE A 1 281 ? 6.046 -22.269 0.077 1.00 52.25 281 ILE A CA 1
ATOM 2267 C C . ILE A 1 281 ? 5.008 -22.079 1.177 1.00 52.25 281 ILE A C 1
ATOM 2269 O O . ILE A 1 281 ? 4.012 -21.393 0.948 1.00 52.25 281 ILE A O 1
ATOM 2273 N N . ASP A 1 282 ? 5.226 -22.706 2.330 1.00 56.94 282 ASP A N 1
ATOM 2274 C CA . ASP A 1 282 ? 4.380 -22.518 3.504 1.00 56.94 282 ASP A CA 1
ATOM 2275 C C . ASP A 1 282 ? 4.475 -21.051 3.945 1.00 56.94 282 ASP A C 1
ATOM 2277 O O . ASP A 1 282 ? 5.548 -20.552 4.291 1.00 56.94 282 ASP A O 1
ATOM 2281 N N . PHE A 1 283 ? 3.360 -20.325 3.854 1.00 58.09 283 PHE A N 1
ATOM 2282 C CA . PHE A 1 283 ? 3.264 -18.963 4.360 1.00 58.09 283 PHE A CA 1
ATOM 2283 C C . PHE A 1 283 ? 2.776 -18.998 5.803 1.00 58.09 283 PHE A C 1
ATOM 2285 O O . PHE A 1 283 ? 1.611 -19.297 6.065 1.00 58.09 283 PHE A O 1
ATOM 2292 N N . ASP A 1 284 ? 3.649 -18.621 6.729 1.00 73.56 284 ASP A N 1
ATOM 2293 C CA . ASP A 1 284 ? 3.257 -18.406 8.115 1.00 73.56 284 ASP A CA 1
ATOM 2294 C C . ASP A 1 284 ? 2.501 -17.078 8.253 1.00 73.56 284 ASP A C 1
ATOM 2296 O O . ASP A 1 284 ? 2.976 -16.010 7.848 1.00 73.56 284 ASP A O 1
ATOM 2300 N N . TYR A 1 285 ? 1.304 -17.125 8.842 1.00 74.00 285 TYR A N 1
ATOM 2301 C CA . TYR A 1 285 ? 0.551 -15.916 9.166 1.00 74.00 285 TYR A CA 1
ATOM 2302 C C . TYR A 1 285 ? 1.306 -15.101 10.218 1.00 74.00 285 TYR A C 1
ATOM 2304 O O . TYR A 1 285 ? 1.615 -15.581 11.307 1.00 74.00 285 TYR A O 1
ATOM 2312 N N . HIS A 1 286 ? 1.559 -13.828 9.916 1.00 76.31 286 HIS A N 1
ATOM 2313 C CA . HIS A 1 286 ? 2.185 -12.916 10.867 1.00 76.31 286 HIS A CA 1
ATOM 2314 C C . HIS A 1 286 ? 1.282 -12.703 12.097 1.00 76.31 286 HIS A C 1
ATOM 2316 O O . HIS A 1 286 ? 0.056 -12.662 11.971 1.00 76.31 286 HIS A O 1
ATOM 2322 N N . PHE A 1 287 ? 1.863 -12.461 13.279 1.00 76.81 287 PHE A N 1
ATOM 2323 C CA . PHE A 1 287 ? 1.122 -12.241 14.537 1.00 76.81 287 PHE A CA 1
ATOM 2324 C C . PHE A 1 287 ? 0.017 -11.172 14.442 1.00 76.81 287 PHE A C 1
ATOM 2326 O O . PHE A 1 287 ? -1.004 -11.266 15.120 1.00 76.81 287 PHE A O 1
ATOM 2333 N N . ALA A 1 288 ? 0.183 -10.181 13.561 1.00 74.69 288 ALA A N 1
ATOM 2334 C CA . ALA A 1 288 ? -0.809 -9.136 13.303 1.00 74.69 288 ALA A CA 1
ATOM 2335 C C . ALA A 1 288 ? -2.163 -9.700 12.827 1.00 74.69 288 ALA A C 1
ATOM 2337 O O . ALA A 1 288 ? -3.214 -9.169 13.185 1.00 74.69 288 ALA A O 1
ATOM 2338 N N . PHE A 1 289 ? -2.148 -10.801 12.071 1.00 78.06 289 PHE A N 1
ATOM 2339 C CA . PHE A 1 289 ? -3.355 -11.482 11.608 1.00 78.06 289 PHE A CA 1
ATOM 2340 C C . PHE A 1 289 ? -4.111 -12.156 12.762 1.00 78.06 289 PHE A C 1
ATOM 2342 O O . PHE A 1 289 ? -5.329 -12.051 12.857 1.00 78.06 289 PHE A O 1
ATOM 2349 N N . ALA A 1 290 ? -3.399 -12.793 13.694 1.00 80.06 290 ALA A N 1
ATOM 2350 C CA . ALA A 1 290 ? -4.027 -13.370 14.881 1.00 80.06 290 ALA A CA 1
ATOM 2351 C C . ALA A 1 290 ? -4.634 -12.280 15.783 1.00 80.06 290 ALA A C 1
ATOM 2353 O O . ALA A 1 290 ? -5.764 -12.414 16.257 1.00 80.06 290 ALA A O 1
ATOM 2354 N N . PHE A 1 291 ? -3.921 -11.165 15.974 1.00 80.56 291 PHE A N 1
ATOM 2355 C CA . PHE A 1 291 ? -4.420 -10.047 16.774 1.00 80.56 291 PHE A CA 1
ATOM 2356 C C . PHE A 1 291 ? -5.666 -9.389 16.179 1.00 80.56 291 PHE A C 1
ATOM 2358 O O . PHE A 1 291 ? -6.560 -9.019 16.940 1.00 80.56 291 PHE A O 1
ATOM 2365 N N . SER A 1 292 ? -5.780 -9.280 14.851 1.00 82.56 292 SER A N 1
ATOM 2366 C CA . SER A 1 292 ? -6.983 -8.716 14.225 1.00 82.56 292 SER A CA 1
ATOM 2367 C C . SER A 1 292 ? -8.218 -9.599 14.448 1.00 82.56 292 SER A C 1
ATOM 2369 O O . SER A 1 292 ? -9.298 -9.078 14.731 1.00 82.56 292 SER A O 1
ATOM 2371 N N . ILE A 1 293 ? -8.055 -10.926 14.431 1.00 85.25 293 ILE A N 1
ATOM 2372 C CA . ILE A 1 293 ? -9.126 -11.881 14.754 1.00 85.25 293 ILE A CA 1
ATOM 2373 C C . ILE A 1 293 ? -9.543 -11.755 16.225 1.00 85.25 293 ILE A C 1
ATOM 2375 O O . ILE A 1 293 ? -10.736 -11.683 16.523 1.00 85.25 293 ILE A O 1
ATOM 2379 N N . ILE A 1 294 ? -8.585 -11.679 17.154 1.00 85.81 294 ILE A N 1
ATOM 2380 C CA . ILE A 1 294 ? -8.878 -11.513 18.588 1.00 85.81 294 ILE A CA 1
ATOM 2381 C C . ILE A 1 294 ? -9.591 -10.176 18.848 1.00 85.81 294 ILE A C 1
ATOM 2383 O O . ILE A 1 294 ? -10.580 -10.127 19.587 1.00 85.81 294 ILE A O 1
ATOM 2387 N N . ALA A 1 295 ? -9.142 -9.094 18.210 1.00 80.25 295 ALA A N 1
ATOM 2388 C CA . ALA A 1 295 ? -9.776 -7.782 18.312 1.00 80.25 295 ALA A CA 1
ATOM 2389 C C . ALA A 1 295 ? -11.219 -7.804 17.779 1.00 80.25 295 ALA A C 1
ATOM 2391 O O . ALA A 1 295 ? -12.125 -7.254 18.402 1.00 80.25 295 ALA A O 1
ATOM 2392 N N . MET A 1 296 ? -11.460 -8.506 16.669 1.00 87.38 296 MET A N 1
ATOM 2393 C CA . MET A 1 296 ? -12.803 -8.707 16.132 1.00 87.38 296 MET A CA 1
ATOM 2394 C C . MET A 1 296 ? -13.693 -9.462 17.133 1.00 87.38 296 MET A C 1
ATOM 2396 O O . MET A 1 296 ? -14.767 -8.973 17.479 1.00 87.38 296 MET A O 1
ATOM 2400 N N . ILE A 1 297 ? -13.249 -10.614 17.651 1.00 87.94 297 ILE A N 1
ATOM 2401 C CA . ILE A 1 297 ? -14.034 -11.429 18.600 1.00 87.94 297 ILE A CA 1
ATOM 2402 C C . ILE A 1 297 ? -14.377 -10.632 19.863 1.00 87.94 297 ILE A C 1
ATOM 2404 O O . ILE A 1 297 ? -15.518 -10.658 20.326 1.00 87.94 297 ILE A O 1
ATOM 2408 N N . THR A 1 298 ? -13.412 -9.888 20.404 1.00 84.44 298 THR A N 1
ATOM 2409 C CA . THR A 1 298 ? -13.630 -9.063 21.600 1.00 84.44 298 THR A CA 1
ATOM 2410 C C . THR A 1 298 ? -14.598 -7.906 21.339 1.00 84.44 298 THR A C 1
ATOM 2412 O O . THR A 1 298 ? -15.463 -7.655 22.178 1.00 84.44 298 THR A O 1
ATOM 2415 N N . ALA A 1 299 ? -14.543 -7.264 20.166 1.00 83.00 299 ALA A N 1
ATOM 2416 C CA . ALA A 1 299 ? -15.506 -6.234 19.774 1.00 83.00 299 ALA A CA 1
ATOM 2417 C C . ALA A 1 299 ? -16.944 -6.782 19.687 1.00 83.00 299 ALA A C 1
ATOM 2419 O O . ALA A 1 299 ? -17.870 -6.160 20.214 1.00 83.00 299 ALA A O 1
ATOM 2420 N N . PHE A 1 300 ? -17.135 -7.969 19.099 1.00 87.62 300 PHE A N 1
ATOM 2421 C CA . PHE A 1 300 ? -18.445 -8.632 19.049 1.00 87.62 300 PHE A CA 1
ATOM 2422 C C . PHE A 1 300 ? -18.953 -9.008 20.445 1.00 87.62 300 PHE A C 1
ATOM 2424 O O . PHE A 1 300 ? -20.105 -8.723 20.775 1.00 87.62 300 PHE A O 1
ATOM 2431 N N . ALA A 1 301 ? -18.098 -9.597 21.286 1.00 86.81 301 ALA A N 1
ATOM 2432 C CA . ALA A 1 301 ? -18.460 -9.954 22.655 1.00 86.81 301 ALA A CA 1
ATOM 2433 C C . ALA A 1 301 ? -18.886 -8.719 23.465 1.00 86.81 301 ALA A C 1
ATOM 2435 O O . ALA A 1 301 ? -19.925 -8.740 24.124 1.00 86.81 301 ALA A O 1
ATOM 2436 N N . ALA A 1 302 ? -18.137 -7.618 23.357 1.00 83.56 302 ALA A N 1
ATOM 2437 C CA . ALA A 1 302 ? -18.480 -6.356 24.004 1.00 83.56 302 ALA A CA 1
ATOM 2438 C C . ALA A 1 302 ? -19.828 -5.801 23.508 1.00 83.56 302 ALA A C 1
ATOM 2440 O O . ALA A 1 302 ? -20.655 -5.383 24.320 1.00 83.56 302 ALA A O 1
ATOM 2441 N N . GLY A 1 303 ? -20.081 -5.845 22.195 1.00 84.75 303 GLY A N 1
ATOM 2442 C CA . GLY A 1 303 ? -21.363 -5.454 21.603 1.00 84.75 303 GLY A CA 1
ATOM 2443 C C . GLY A 1 303 ? -22.546 -6.249 22.162 1.00 84.75 303 GLY A C 1
ATOM 2444 O O . GLY A 1 303 ? -23.551 -5.658 22.560 1.00 84.75 303 GLY A O 1
ATOM 2445 N N . VAL A 1 304 ? -22.410 -7.575 22.268 1.00 89.81 304 VAL A N 1
ATOM 2446 C CA . VAL A 1 304 ? -23.447 -8.463 22.826 1.00 89.81 304 VAL A CA 1
ATOM 2447 C C . VAL A 1 304 ? -23.690 -8.184 24.309 1.00 89.81 304 VAL A C 1
ATOM 2449 O O . VAL A 1 304 ? -24.843 -8.095 24.726 1.00 89.81 304 VAL A O 1
ATOM 2452 N N . VAL A 1 305 ? -22.636 -8.000 25.110 1.00 88.38 305 VAL A N 1
ATOM 2453 C CA . VAL A 1 305 ? -22.775 -7.688 26.543 1.00 88.38 305 VAL A CA 1
ATOM 2454 C C . VAL A 1 305 ? -23.533 -6.374 26.747 1.00 88.38 305 VAL A C 1
ATOM 2456 O O . VAL A 1 305 ? -24.446 -6.318 27.573 1.00 88.38 305 VAL A O 1
ATOM 2459 N N . MET A 1 306 ? -23.211 -5.338 25.965 1.00 84.94 306 MET A N 1
ATOM 2460 C CA . MET A 1 306 ? -23.935 -4.064 26.014 1.00 84.94 306 MET A CA 1
ATOM 2461 C C . MET A 1 306 ? -25.404 -4.228 25.607 1.00 84.94 306 MET A C 1
ATOM 2463 O O . MET A 1 306 ? -26.282 -3.701 26.286 1.00 84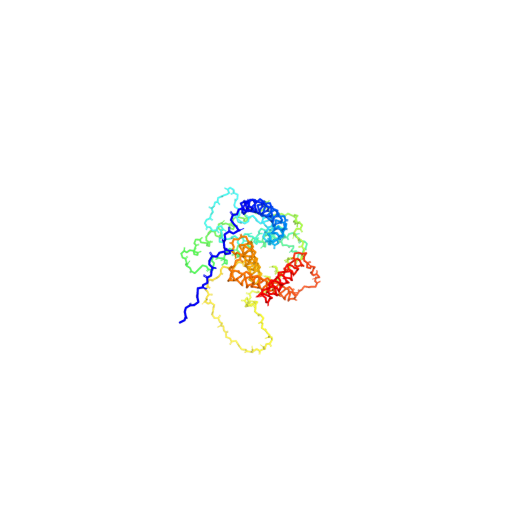.94 306 MET A O 1
ATOM 2467 N N . LEU A 1 307 ? -25.686 -5.006 24.557 1.00 88.56 307 LEU A N 1
ATOM 2468 C CA . LEU A 1 307 ? -27.052 -5.290 24.111 1.00 88.56 307 LEU A CA 1
ATOM 2469 C C . LEU A 1 307 ? -27.877 -5.988 25.207 1.00 88.56 307 LEU A C 1
ATOM 2471 O O . LEU A 1 307 ? -28.987 -5.558 25.513 1.00 88.56 307 LEU A O 1
ATOM 2475 N N . VAL A 1 308 ? -27.328 -7.024 25.846 1.00 89.00 308 VAL A N 1
ATOM 2476 C CA . VAL A 1 308 ? -28.015 -7.751 26.929 1.00 89.00 308 VAL A CA 1
ATOM 2477 C C . VAL A 1 308 ? -28.296 -6.837 28.121 1.00 89.00 308 VAL A C 1
ATOM 2479 O O . VAL A 1 308 ? -29.359 -6.949 28.730 1.00 89.00 308 VAL A O 1
ATOM 2482 N N . GLY A 1 309 ? -27.382 -5.913 28.433 1.00 82.50 309 GLY A N 1
ATOM 2483 C CA . GLY A 1 309 ? -27.605 -4.886 29.451 1.00 82.50 309 GLY A CA 1
ATOM 2484 C C . GLY A 1 309 ? -28.846 -4.040 29.159 1.00 82.50 309 GLY A C 1
ATOM 2485 O O . GLY A 1 309 ? -29.666 -3.843 30.047 1.00 82.50 309 GLY A O 1
ATOM 2486 N N . THR A 1 310 ? -29.039 -3.633 27.899 1.00 85.06 310 THR A N 1
ATOM 2487 C CA . THR A 1 310 ? -30.198 -2.812 27.499 1.00 85.06 310 THR A CA 1
ATOM 2488 C C . THR A 1 310 ? -31.536 -3.538 27.516 1.00 85.06 310 THR A C 1
ATOM 2490 O O . THR A 1 310 ? -32.564 -2.885 27.617 1.00 85.06 310 THR A O 1
ATOM 2493 N N . MET A 1 311 ? -31.551 -4.870 27.413 1.00 85.12 311 MET A N 1
ATOM 2494 C CA . MET A 1 311 ? -32.797 -5.647 27.439 1.00 85.12 311 MET A CA 1
ATOM 2495 C C . MET A 1 311 ? -33.338 -5.873 28.856 1.00 85.12 311 MET A C 1
ATOM 2497 O O . MET A 1 311 ? -34.463 -6.344 29.006 1.00 85.12 311 MET A O 1
ATOM 2501 N N . LYS A 1 312 ? -32.523 -5.615 29.885 1.00 83.00 312 LYS A N 1
ATOM 2502 C CA . LYS A 1 312 ? -32.901 -5.803 31.291 1.00 83.00 312 LYS A CA 1
ATOM 2503 C C . LYS A 1 312 ? -33.461 -4.537 31.947 1.00 83.00 312 LYS A C 1
ATOM 2505 O O . LYS A 1 312 ? -33.998 -4.649 33.046 1.00 83.00 312 LYS A O 1
ATOM 2510 N N . GLU A 1 313 ? -33.312 -3.379 31.304 1.00 66.88 313 GLU A N 1
ATOM 2511 C CA . GLU A 1 313 ? -33.884 -2.085 31.718 1.00 66.88 313 GLU A CA 1
ATOM 2512 C C . GLU A 1 313 ? -35.244 -1.829 31.060 1.00 66.88 313 GLU A C 1
ATOM 2514 O O . GLU A 1 313 ? -36.120 -1.259 31.748 1.00 66.88 313 GLU A O 1
#